Protein AF-A0A0F9MR19-F1 (afdb_monomer_lite)

Structure (mmCIF, N/CA/C/O backbone):
data_AF-A0A0F9MR19-F1
#
_entry.id   AF-A0A0F9MR19-F1
#
loop_
_atom_site.group_PDB
_atom_site.id
_atom_site.type_symbol
_atom_site.label_atom_id
_atom_site.label_alt_id
_atom_site.label_comp_id
_atom_site.label_asym_id
_atom_site.label_entity_id
_atom_site.label_seq_id
_atom_site.pdbx_PDB_ins_code
_atom_site.Cartn_x
_atom_site.Cartn_y
_atom_site.Cartn_z
_atom_site.occupancy
_atom_site.B_iso_or_equiv
_atom_site.auth_seq_id
_atom_site.auth_comp_id
_atom_site.auth_asym_id
_atom_site.auth_atom_id
_atom_site.pdbx_PDB_model_num
ATOM 1 N N . MET A 1 1 ? -28.346 38.919 23.004 1.00 63.91 1 MET A N 1
ATOM 2 C CA . MET A 1 1 ? -28.132 38.334 21.654 1.00 63.91 1 MET A CA 1
ATOM 3 C C . MET A 1 1 ? -27.102 39.076 20.792 1.00 63.91 1 MET A C 1
ATOM 5 O O . MET A 1 1 ? -26.202 38.415 20.296 1.00 63.91 1 MET A O 1
ATOM 9 N N . LYS A 1 2 ? -27.159 40.412 20.626 1.00 75.25 2 LYS A N 1
ATOM 10 C CA . LYS A 1 2 ? -26.228 41.163 19.743 1.00 75.25 2 LYS A CA 1
ATOM 11 C C . LYS A 1 2 ? -24.729 41.003 20.077 1.00 75.25 2 LYS A C 1
ATOM 13 O O . LYS A 1 2 ? -23.918 40.890 19.168 1.00 75.25 2 LYS A O 1
ATOM 18 N N . ILE A 1 3 ? -24.367 40.927 21.361 1.00 81.00 3 ILE A N 1
ATOM 19 C CA . ILE A 1 3 ? -22.964 40.784 21.802 1.00 81.00 3 ILE A CA 1
ATOM 20 C C . ILE A 1 3 ? -22.365 39.436 21.360 1.00 81.00 3 ILE A C 1
ATOM 22 O O . ILE A 1 3 ? -21.260 39.398 20.830 1.00 81.00 3 ILE A O 1
ATOM 26 N N . VAL A 1 4 ? -23.119 38.340 21.481 1.00 83.25 4 VAL A N 1
ATOM 27 C CA . VAL A 1 4 ? -22.663 36.986 21.104 1.00 83.25 4 VAL A CA 1
ATOM 28 C C . VAL A 1 4 ? -22.414 36.872 19.594 1.00 83.25 4 VAL A C 1
ATOM 30 O O . VAL A 1 4 ? -21.450 36.238 19.168 1.00 83.25 4 VAL A O 1
ATOM 33 N N . LEU A 1 5 ? -23.242 37.534 18.778 1.00 83.81 5 LEU A N 1
ATOM 34 C CA . LEU A 1 5 ? -23.053 37.586 17.325 1.00 83.81 5 LEU A CA 1
ATOM 35 C C . LEU A 1 5 ? -21.788 38.366 16.937 1.00 83.81 5 LEU A C 1
ATOM 37 O O . LEU A 1 5 ? -21.071 37.936 16.037 1.00 83.81 5 LEU A O 1
ATOM 41 N N . SER A 1 6 ? -21.475 39.452 17.651 1.00 86.69 6 SER A N 1
ATOM 42 C CA . SER A 1 6 ? -20.254 40.238 17.425 1.00 86.69 6 SER A CA 1
ATOM 43 C C . SER A 1 6 ? -18.983 39.420 17.694 1.00 86.69 6 SER A C 1
ATOM 45 O O . SER A 1 6 ? -18.090 39.363 16.849 1.00 86.69 6 SER A O 1
ATOM 47 N N . PHE A 1 7 ? -18.934 38.684 18.811 1.00 90.25 7 PHE A N 1
ATOM 48 C CA . PHE A 1 7 ? -17.794 37.814 19.133 1.00 90.25 7 PHE A CA 1
ATOM 49 C C . PHE A 1 7 ? -17.582 36.700 18.102 1.00 90.25 7 PHE A C 1
ATOM 51 O O . PHE A 1 7 ? -16.446 36.419 17.718 1.00 90.25 7 PHE A O 1
ATOM 58 N N . LYS A 1 8 ? -18.666 36.088 17.606 1.00 91.19 8 LYS A N 1
ATOM 59 C CA . LYS A 1 8 ? -18.577 35.040 16.579 1.00 91.19 8 LYS A CA 1
ATOM 60 C C . LYS A 1 8 ? -18.034 35.585 15.252 1.00 91.19 8 LYS A C 1
ATOM 62 O O . LYS A 1 8 ? -17.240 34.911 14.602 1.00 91.19 8 LYS A O 1
ATOM 67 N N . LEU A 1 9 ? -18.410 36.811 14.882 1.00 90.62 9 LEU A N 1
ATOM 68 C CA . LEU A 1 9 ? -17.922 37.471 13.669 1.00 90.62 9 LEU A CA 1
ATOM 69 C C . LEU A 1 9 ? -16.429 37.827 13.765 1.00 90.62 9 LEU A C 1
ATOM 71 O O . LEU A 1 9 ? -15.684 37.625 12.809 1.00 90.62 9 LEU A O 1
ATOM 75 N N . ILE A 1 10 ? -15.982 38.316 14.927 1.00 93.44 10 ILE A N 1
ATOM 76 C CA . ILE A 1 10 ? -14.569 38.637 15.180 1.00 93.44 10 ILE A CA 1
ATOM 77 C C . ILE A 1 10 ? -13.712 37.3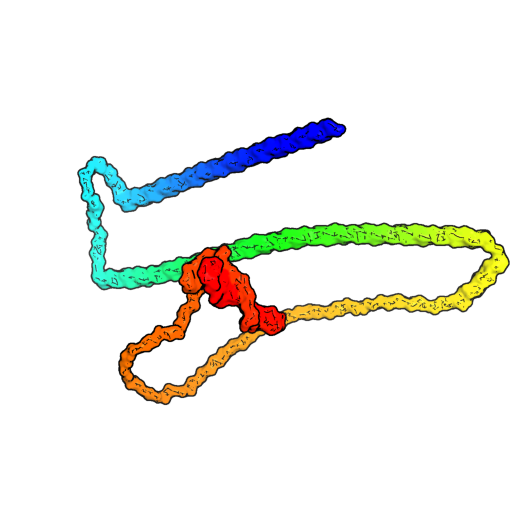69 15.127 1.00 93.44 10 ILE A C 1
ATOM 79 O O . ILE A 1 10 ? -12.662 37.376 14.486 1.00 93.44 10 ILE A O 1
ATOM 83 N N . LYS A 1 11 ? -14.179 36.268 15.731 1.00 93.94 11 LYS A N 1
ATOM 84 C CA . LYS A 1 11 ? -13.471 34.982 15.702 1.00 93.94 11 LYS A CA 1
ATOM 85 C C . LYS A 1 11 ? -13.300 34.452 14.274 1.00 93.94 11 LYS A C 1
ATOM 87 O O . LYS A 1 11 ? -12.188 34.115 13.891 1.00 93.94 11 LYS A O 1
ATOM 92 N N . LEU A 1 12 ? -14.365 34.472 13.469 1.00 92.50 12 LEU A N 1
ATOM 93 C CA . LEU A 1 12 ? -14.297 34.066 12.058 1.00 92.50 12 LEU A CA 1
ATOM 94 C C . LEU A 1 12 ? -13.352 34.955 11.239 1.00 92.50 12 LEU A C 1
ATOM 96 O O . LEU A 1 12 ? -12.652 34.469 10.355 1.00 92.50 12 LEU A O 1
ATOM 100 N N . LYS A 1 13 ? -13.310 36.262 11.528 1.00 92.75 13 LYS A N 1
ATOM 101 C CA . LYS A 1 13 ? -12.402 37.188 10.843 1.00 92.75 13 LYS A CA 1
ATOM 102 C C . LYS A 1 13 ? -10.937 36.922 11.202 1.00 92.75 13 LYS A C 1
ATOM 104 O O . LYS A 1 13 ? -10.094 36.973 10.314 1.00 92.75 13 LYS A O 1
ATOM 109 N N . LEU A 1 14 ? -10.646 36.606 12.466 1.00 92.19 14 LEU A N 1
ATOM 110 C CA . LEU A 1 14 ? -9.307 36.204 12.911 1.00 92.19 14 LEU A CA 1
ATOM 111 C C . LEU A 1 14 ? -8.870 34.887 12.260 1.00 92.19 14 LEU A C 1
ATOM 113 O O . LEU A 1 14 ? -7.797 34.842 11.669 1.00 92.19 14 LEU A O 1
ATOM 117 N N . GLU A 1 15 ? -9.732 33.866 12.267 1.00 94.12 15 GLU A N 1
ATOM 118 C CA . GLU A 1 15 ? -9.449 32.576 11.618 1.00 94.12 15 GLU A CA 1
ATOM 119 C C . GLU A 1 15 ? -9.174 32.745 10.116 1.00 94.12 15 GLU A C 1
ATOM 121 O O . GLU A 1 15 ? -8.236 32.151 9.582 1.00 94.12 15 GLU A O 1
ATOM 126 N N . LYS A 1 16 ? -9.931 33.613 9.431 1.00 91.88 16 LYS A N 1
ATOM 127 C CA . LYS A 1 16 ? -9.698 33.903 8.013 1.00 91.88 16 LYS A CA 1
ATOM 128 C C . LYS A 1 16 ? -8.339 34.570 7.770 1.00 91.88 16 LYS A C 1
ATOM 130 O O . LYS A 1 16 ? -7.610 34.125 6.889 1.00 91.88 16 LYS A O 1
ATOM 135 N N . MET A 1 17 ? -7.968 35.573 8.569 1.00 88.81 17 MET A N 1
ATOM 136 C CA . MET A 1 17 ? -6.660 36.236 8.441 1.00 88.81 17 MET A CA 1
ATOM 137 C C . MET A 1 17 ? -5.491 35.285 8.728 1.00 88.81 17 MET A C 1
ATOM 139 O O . MET A 1 17 ? -4.462 35.358 8.059 1.00 88.81 17 MET A O 1
ATOM 143 N N . ASP A 1 18 ? -5.642 34.379 9.695 1.00 90.94 18 ASP A N 1
ATOM 144 C CA . ASP A 1 18 ? -4.618 33.374 9.994 1.00 90.94 18 ASP A CA 1
ATOM 145 C C . ASP A 1 18 ? -4.459 32.363 8.852 1.00 90.94 18 ASP A C 1
ATOM 147 O O . ASP A 1 18 ? -3.351 31.891 8.594 1.00 90.94 18 ASP A O 1
ATOM 151 N N . THR A 1 19 ? -5.547 32.049 8.147 1.00 90.38 19 THR A N 1
ATOM 152 C CA . THR A 1 19 ? -5.519 31.154 6.982 1.00 90.38 19 THR A CA 1
ATOM 153 C C . THR A 1 19 ? -4.837 31.832 5.792 1.00 90.38 19 THR A C 1
ATOM 155 O O . THR A 1 19 ? -3.902 31.269 5.232 1.00 90.38 19 THR A O 1
ATOM 158 N N . GLU A 1 20 ? -5.198 33.083 5.487 1.00 90.94 20 GLU A N 1
ATOM 159 C CA . GLU A 1 20 ? -4.569 33.880 4.419 1.00 90.94 20 GLU A CA 1
ATOM 160 C C . GLU A 1 20 ? -3.059 34.074 4.667 1.00 90.94 20 GLU A C 1
ATOM 162 O O . GLU A 1 20 ? -2.247 33.967 3.749 1.00 90.94 20 GLU A O 1
ATOM 167 N N . ARG A 1 21 ? -2.644 34.285 5.925 1.00 90.38 21 ARG A N 1
ATOM 168 C CA . ARG A 1 21 ? -1.219 34.384 6.285 1.00 90.38 21 ARG A CA 1
ATOM 169 C C . ARG A 1 21 ? -0.475 33.055 6.100 1.00 90.38 21 ARG A C 1
ATOM 171 O O . ARG A 1 21 ? 0.708 33.065 5.761 1.00 90.38 21 ARG A O 1
ATOM 178 N N . LYS A 1 22 ? -1.134 31.915 6.340 1.00 91.19 22 LYS A N 1
ATOM 179 C CA . LYS A 1 22 ? -0.546 30.586 6.099 1.00 91.19 22 LYS A CA 1
ATOM 180 C C . LYS A 1 22 ? -0.365 30.323 4.608 1.00 91.19 22 LYS A C 1
ATOM 182 O O . LYS A 1 22 ? 0.725 29.912 4.229 1.00 91.19 22 LYS A O 1
ATOM 187 N N . GLU A 1 23 ? -1.369 30.635 3.791 1.00 90.31 23 GLU A N 1
ATOM 188 C CA . GLU A 1 23 ? -1.293 30.510 2.328 1.00 90.31 23 GLU A CA 1
ATOM 189 C C . GLU A 1 23 ? -0.147 31.361 1.758 1.00 90.31 23 GLU A C 1
ATOM 191 O O . GLU A 1 23 ? 0.716 30.843 1.056 1.00 90.31 23 GLU A O 1
ATOM 196 N N . GLN A 1 24 ? -0.026 32.627 2.175 1.00 89.31 24 GLN A N 1
ATOM 197 C CA . GLN A 1 24 ? 1.077 33.501 1.744 1.00 89.31 24 GLN A CA 1
ATOM 198 C C . GLN A 1 24 ? 2.470 32.968 2.126 1.00 89.31 24 GLN A C 1
ATOM 200 O O . GLN A 1 24 ? 3.448 33.160 1.394 1.00 89.31 24 GLN A O 1
ATOM 205 N N . ASN A 1 25 ? 2.584 32.306 3.281 1.00 93.25 25 ASN A N 1
ATOM 206 C CA . ASN A 1 25 ? 3.838 31.702 3.725 1.00 93.25 25 ASN A CA 1
ATOM 207 C C . ASN A 1 25 ? 4.169 30.433 2.921 1.00 93.25 25 ASN A C 1
ATOM 209 O O . ASN A 1 25 ? 5.330 30.203 2.586 1.00 93.25 25 ASN A O 1
ATOM 213 N N . GLU A 1 26 ? 3.169 29.617 2.581 1.00 93.19 26 GLU A N 1
ATOM 214 C CA . GLU A 1 26 ? 3.365 28.453 1.709 1.00 93.19 26 GLU A CA 1
ATOM 215 C C . GLU A 1 26 ? 3.786 28.865 0.295 1.00 93.19 26 GLU A C 1
ATOM 217 O O . GLU A 1 26 ? 4.769 28.327 -0.218 1.00 93.19 26 GLU A O 1
ATOM 222 N N . ASP A 1 27 ? 3.144 29.879 -0.285 1.00 92.38 27 ASP A N 1
ATOM 223 C CA . ASP A 1 27 ? 3.509 30.410 -1.603 1.00 92.38 27 ASP A CA 1
ATOM 224 C C . ASP A 1 27 ? 4.951 30.938 -1.630 1.00 92.38 27 ASP A C 1
ATOM 226 O O . ASP A 1 27 ? 5.712 30.650 -2.559 1.00 92.38 27 ASP A O 1
ATOM 230 N N . SER A 1 28 ? 5.365 31.650 -0.575 1.00 93.94 28 SER A N 1
ATOM 231 C CA . SER A 1 28 ? 6.739 32.152 -0.442 1.00 93.94 28 SER A CA 1
ATOM 232 C C . SER A 1 28 ? 7.759 31.009 -0.385 1.00 93.94 28 SER A C 1
ATOM 234 O O . SER A 1 28 ? 8.781 31.055 -1.072 1.00 93.94 28 SER A O 1
ATOM 236 N N . LYS A 1 29 ? 7.460 29.935 0.361 1.00 95.94 29 LYS A N 1
ATOM 237 C CA . LYS A 1 29 ? 8.319 28.739 0.434 1.00 95.94 29 LYS A CA 1
ATOM 238 C C . LYS A 1 29 ? 8.424 28.014 -0.905 1.00 95.94 29 LYS A C 1
ATOM 240 O O . LYS A 1 29 ? 9.505 27.553 -1.269 1.00 95.94 29 LYS A O 1
ATOM 245 N N . ILE A 1 30 ? 7.320 27.908 -1.645 1.00 94.06 30 ILE A N 1
ATOM 246 C CA . ILE A 1 30 ? 7.313 27.305 -2.985 1.00 94.06 30 ILE A CA 1
ATOM 247 C C . ILE A 1 30 ? 8.176 28.138 -3.938 1.00 94.06 30 ILE A C 1
ATOM 249 O O . ILE A 1 30 ? 8.965 27.585 -4.706 1.00 94.06 30 ILE A O 1
ATOM 253 N N . GLN A 1 31 ? 8.065 29.467 -3.877 1.00 93.81 31 GLN A N 1
ATOM 254 C CA . GLN A 1 31 ? 8.851 30.357 -4.724 1.00 93.81 31 GLN A CA 1
ATOM 255 C C . GLN A 1 31 ? 10.354 30.263 -4.429 1.00 93.81 31 GLN A C 1
ATOM 257 O O . GLN A 1 31 ? 11.153 30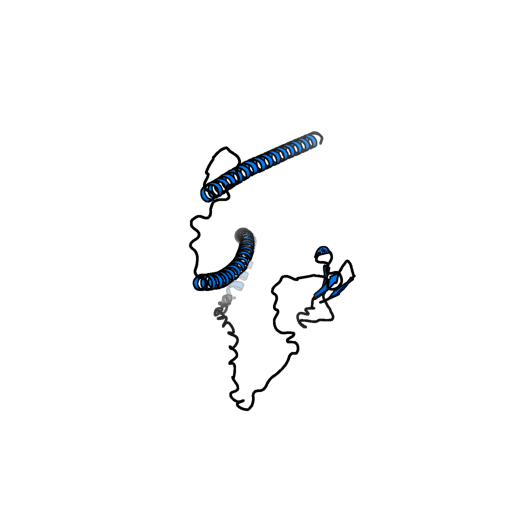.254 -5.367 1.00 93.81 31 GLN A O 1
ATOM 262 N N . GLU A 1 32 ? 10.743 30.174 -3.158 1.00 96.50 32 GLU A N 1
ATOM 263 C CA . GLU A 1 32 ? 12.143 30.021 -2.754 1.00 96.50 32 GLU A CA 1
ATOM 264 C C . GLU A 1 32 ? 12.726 28.687 -3.229 1.00 96.50 32 GLU A C 1
ATOM 266 O O . GLU A 1 32 ? 13.761 28.674 -3.897 1.00 96.50 32 GLU A O 1
ATOM 271 N N . LYS A 1 33 ? 11.989 27.585 -3.048 1.00 96.12 33 LYS A N 1
ATOM 272 C CA . LYS A 1 33 ? 12.386 26.270 -3.566 1.00 96.12 33 LYS A CA 1
ATOM 273 C C . LYS A 1 33 ? 12.585 26.266 -5.086 1.00 96.12 33 LYS A C 1
ATOM 275 O O . LYS A 1 33 ? 13.577 25.744 -5.584 1.00 96.12 33 LYS A O 1
ATOM 280 N N . ASN A 1 34 ? 11.686 26.904 -5.838 1.00 94.38 34 ASN A N 1
ATOM 281 C CA . ASN A 1 34 ? 11.822 27.011 -7.293 1.00 94.38 34 ASN A CA 1
ATOM 282 C C . ASN A 1 34 ? 13.079 27.800 -7.712 1.00 94.38 34 ASN A C 1
ATOM 284 O O . ASN A 1 34 ? 13.654 27.521 -8.766 1.00 94.38 34 ASN A O 1
ATOM 288 N N . ARG A 1 35 ? 13.517 28.786 -6.913 1.00 96.12 35 ARG A N 1
ATOM 289 C CA . ARG A 1 35 ? 14.768 29.523 -7.169 1.00 96.12 35 ARG A CA 1
ATOM 290 C C . ARG A 1 35 ? 15.996 28.652 -6.917 1.00 96.12 35 ARG A C 1
ATOM 292 O O . ARG A 1 35 ? 16.925 28.700 -7.722 1.00 96.12 35 ARG A O 1
ATOM 299 N N . GLU A 1 36 ? 15.988 27.858 -5.849 1.00 96.88 36 GLU A N 1
ATOM 300 C CA . GLU A 1 36 ? 17.063 26.905 -5.541 1.00 96.88 36 GLU A CA 1
ATOM 301 C C . GLU A 1 36 ? 17.199 25.840 -6.638 1.00 96.88 36 GLU A C 1
ATOM 303 O O . GLU A 1 36 ? 18.297 25.621 -7.157 1.00 96.88 36 GLU A O 1
ATOM 308 N N . ASP A 1 37 ? 16.077 25.251 -7.064 1.00 95.25 37 ASP A N 1
ATOM 309 C CA . ASP A 1 37 ? 16.052 24.257 -8.140 1.00 95.25 37 ASP A CA 1
ATOM 310 C C . ASP A 1 37 ? 16.591 24.854 -9.455 1.00 95.25 37 ASP A C 1
ATOM 312 O O . ASP A 1 37 ? 17.434 24.249 -10.122 1.00 95.25 37 ASP A O 1
ATOM 316 N N . LEU A 1 38 ? 16.178 26.078 -9.816 1.00 96.12 38 LEU A N 1
ATOM 317 C CA . LEU A 1 38 ? 16.665 26.761 -11.021 1.00 96.12 38 LEU A CA 1
ATOM 318 C C . LEU A 1 38 ? 18.178 27.031 -10.969 1.00 96.12 38 LEU A C 1
ATOM 320 O O . LEU A 1 38 ? 18.867 26.841 -11.975 1.00 96.12 38 LEU A O 1
ATOM 324 N N . ALA A 1 39 ? 18.702 27.452 -9.815 1.00 96.31 39 ALA A N 1
ATOM 325 C CA . ALA A 1 39 ? 20.135 27.668 -9.626 1.00 96.31 39 ALA A CA 1
ATOM 326 C C . ALA A 1 39 ? 20.927 26.356 -9.774 1.00 96.31 39 ALA A C 1
ATOM 328 O O . ALA A 1 39 ? 21.958 26.333 -10.452 1.00 96.31 39 ALA A O 1
ATOM 329 N N . SER A 1 40 ? 20.402 25.254 -9.228 1.00 97.81 40 SER A N 1
ATOM 330 C CA . SER A 1 40 ? 20.988 23.917 -9.371 1.00 97.81 40 SER A CA 1
ATOM 331 C C . SER A 1 40 ? 21.074 23.479 -10.840 1.00 97.81 40 SER A C 1
ATOM 333 O O . SER A 1 40 ? 22.140 23.068 -11.308 1.00 97.81 40 SER A O 1
ATOM 335 N N . TYR A 1 41 ? 19.995 23.655 -11.615 1.00 96.50 41 TYR A N 1
ATOM 336 C CA . TYR A 1 41 ? 19.992 23.344 -13.051 1.00 96.50 41 TYR A CA 1
ATOM 337 C C . TYR A 1 41 ? 20.990 24.192 -13.847 1.00 96.50 41 TYR A C 1
ATOM 339 O O . TYR A 1 41 ? 21.676 23.673 -14.731 1.00 96.50 41 TYR A O 1
ATOM 347 N N . GLN A 1 42 ? 21.106 25.486 -13.539 1.00 96.50 42 GLN A N 1
ATOM 348 C CA . GLN A 1 42 ? 22.081 26.361 -14.194 1.00 96.50 42 GLN A CA 1
ATOM 349 C C . GLN A 1 42 ? 23.526 25.933 -13.913 1.00 96.50 42 GLN A C 1
ATOM 351 O O . GLN A 1 42 ? 24.375 26.009 -14.805 1.00 96.50 42 GLN A O 1
ATOM 356 N N . GLU A 1 43 ? 23.823 25.478 -12.695 1.00 97.56 43 GLU A N 1
ATOM 357 C CA . GLU A 1 43 ? 25.149 24.966 -12.346 1.00 97.56 43 GLU A CA 1
ATOM 358 C C . GLU A 1 43 ? 25.462 23.655 -13.084 1.00 97.56 43 GLU A C 1
ATOM 360 O O . GLU A 1 43 ? 26.575 23.482 -13.589 1.00 97.56 43 GLU A O 1
ATOM 365 N N . LEU A 1 44 ? 24.474 22.764 -13.212 1.00 96.75 44 LEU A N 1
ATOM 366 C CA . LEU A 1 44 ? 24.606 21.511 -13.956 1.00 96.75 44 LEU A CA 1
ATOM 367 C C . LEU A 1 44 ? 24.906 21.767 -15.442 1.00 96.75 44 LEU A C 1
ATOM 369 O O . LEU A 1 44 ? 25.888 21.249 -15.972 1.00 96.75 44 LEU A O 1
ATOM 373 N N . LEU A 1 45 ? 24.135 22.651 -16.082 1.00 96.06 45 LEU A N 1
ATOM 374 C CA . LEU A 1 45 ? 24.344 23.058 -17.476 1.00 96.06 45 LEU A CA 1
ATOM 375 C C . LEU A 1 45 ? 25.729 23.677 -17.696 1.00 96.06 45 LEU A C 1
ATOM 377 O O . LEU A 1 45 ? 26.392 23.380 -18.688 1.00 96.06 45 LEU A O 1
ATOM 381 N N . LYS A 1 46 ? 26.210 24.510 -16.764 1.00 96.50 46 LYS A N 1
ATOM 382 C CA . LYS A 1 46 ? 27.573 25.065 -16.836 1.00 96.50 46 LYS A CA 1
ATOM 383 C C . LYS A 1 46 ? 28.642 23.972 -16.764 1.00 96.50 46 LYS A C 1
ATOM 385 O O . LYS A 1 46 ? 29.628 24.049 -17.497 1.00 96.50 46 LYS A O 1
ATOM 390 N N . LYS A 1 47 ? 28.461 22.959 -15.910 1.00 96.25 47 LYS A N 1
ATOM 391 C CA . LYS A 1 47 ? 29.382 21.812 -15.810 1.00 96.25 47 LYS A CA 1
ATOM 392 C C . LYS A 1 47 ? 29.389 20.986 -17.097 1.00 96.25 47 LYS A C 1
ATOM 394 O O . LYS A 1 47 ? 30.469 20.670 -17.593 1.00 96.25 47 LYS A O 1
ATOM 399 N N . GLU A 1 48 ? 28.222 20.707 -17.671 1.00 94.81 48 GLU A N 1
ATOM 400 C CA . GLU A 1 48 ? 28.104 19.986 -18.945 1.00 94.81 48 GLU A CA 1
ATOM 401 C C . GLU A 1 48 ? 28.740 20.762 -20.105 1.00 94.81 48 GLU A C 1
ATOM 403 O O . GLU A 1 48 ? 29.549 20.204 -20.846 1.00 94.81 48 GLU A O 1
ATOM 408 N N . LEU A 1 49 ? 28.475 22.068 -20.218 1.00 92.62 49 LEU A N 1
ATOM 409 C CA . LEU A 1 49 ? 29.085 22.917 -21.247 1.00 92.62 49 LEU A CA 1
ATOM 410 C C . LEU A 1 49 ? 30.610 22.987 -21.120 1.00 92.62 49 LEU A C 1
ATOM 412 O O . LEU A 1 49 ? 31.308 22.934 -22.131 1.00 92.62 49 LEU A O 1
ATOM 416 N N . ASN A 1 50 ? 31.143 23.071 -19.899 1.00 90.62 50 ASN A N 1
ATOM 417 C CA . ASN A 1 50 ? 32.589 23.024 -19.679 1.00 90.62 50 ASN A CA 1
ATOM 418 C C . ASN A 1 50 ? 33.179 21.652 -20.035 1.00 90.62 50 ASN A C 1
ATOM 420 O O . ASN A 1 50 ? 34.268 21.590 -20.602 1.00 90.62 50 ASN A O 1
ATOM 424 N N . SER A 1 51 ? 32.463 20.557 -19.763 1.00 91.12 51 SER A N 1
ATOM 425 C CA . SER A 1 51 ? 32.886 19.210 -20.162 1.00 91.12 51 SER A CA 1
ATOM 426 C C . SER A 1 51 ? 32.954 19.072 -21.687 1.00 91.12 51 SER A C 1
ATOM 428 O O . SER A 1 51 ? 33.967 18.620 -22.217 1.00 91.12 51 SER A O 1
ATOM 430 N N . ILE A 1 52 ? 31.937 19.566 -22.402 1.00 84.81 52 ILE A N 1
ATOM 431 C CA . ILE A 1 52 ? 31.921 19.596 -23.871 1.00 84.81 52 ILE A CA 1
ATOM 432 C C . ILE A 1 52 ? 33.048 20.485 -24.408 1.00 84.81 52 ILE A C 1
ATOM 434 O O . ILE A 1 52 ? 33.764 20.077 -25.318 1.00 84.81 52 ILE A O 1
ATOM 438 N N . ARG A 1 53 ? 33.261 21.672 -23.827 1.00 84.25 53 ARG A N 1
ATOM 439 C CA . ARG A 1 53 ? 34.347 22.581 -24.228 1.00 84.25 53 ARG A CA 1
ATOM 440 C C . ARG A 1 53 ? 35.723 21.922 -24.095 1.00 84.25 53 ARG A C 1
ATOM 442 O O . ARG A 1 53 ? 36.542 22.058 -25.000 1.00 84.25 53 ARG A O 1
ATOM 449 N N . ASN A 1 54 ? 35.957 21.185 -23.010 1.00 80.69 54 ASN A N 1
ATOM 450 C CA . ASN A 1 54 ? 37.211 20.462 -22.796 1.00 80.69 54 ASN A CA 1
ATOM 451 C C . ASN A 1 54 ? 37.401 19.310 -23.796 1.00 80.69 54 ASN A C 1
ATOM 453 O O . ASN A 1 54 ? 38.527 19.048 -24.204 1.00 80.69 54 ASN A O 1
ATOM 457 N N . LEU A 1 55 ? 36.319 18.642 -24.211 1.00 77.00 55 LEU A N 1
ATOM 458 C CA . LEU A 1 55 ? 36.365 17.568 -25.211 1.00 77.00 55 LEU A CA 1
ATOM 459 C C . LEU A 1 55 ? 36.599 18.084 -26.633 1.00 77.00 55 LEU A C 1
ATOM 461 O O . LEU A 1 55 ? 37.284 17.432 -27.415 1.00 77.00 55 LEU A O 1
ATOM 465 N N . VAL A 1 56 ? 36.025 19.240 -26.974 1.00 76.06 56 VAL A N 1
ATOM 466 C CA . VAL A 1 56 ? 36.134 19.830 -28.317 1.00 76.06 56 VAL A CA 1
ATOM 467 C C . VAL A 1 56 ? 37.495 20.504 -28.536 1.00 76.06 56 VAL A C 1
ATOM 469 O O . VAL A 1 56 ? 37.887 20.705 -29.680 1.00 76.06 56 VAL A O 1
ATOM 472 N N . GLY A 1 57 ? 38.249 20.780 -27.465 1.00 61.00 57 GLY A N 1
ATOM 473 C CA . GLY A 1 57 ? 39.524 21.486 -27.540 1.00 61.00 57 GLY A CA 1
ATOM 474 C C . GLY A 1 57 ? 39.283 22.947 -27.906 1.00 61.00 57 GLY A C 1
ATOM 475 O O . GLY A 1 57 ? 39.085 23.298 -29.064 1.00 61.00 57 GLY A O 1
ATOM 476 N N . SER A 1 58 ? 39.254 23.828 -26.911 1.00 55.59 58 SER A N 1
ATOM 477 C CA . SER A 1 58 ? 39.087 25.261 -27.143 1.00 55.59 58 SER A CA 1
ATOM 478 C C . SER A 1 58 ? 40.360 25.875 -27.729 1.00 55.59 58 SER A C 1
ATOM 480 O O . SER A 1 58 ? 41.133 26.502 -27.012 1.00 55.59 58 SER A O 1
ATOM 482 N N . GLU A 1 59 ? 40.554 25.748 -29.041 1.00 54.31 59 GLU A N 1
ATOM 483 C CA . GLU A 1 59 ? 41.283 26.763 -29.801 1.00 54.31 59 GLU A CA 1
ATOM 484 C C . GLU A 1 59 ? 40.358 27.974 -29.950 1.00 54.31 59 GLU A C 1
ATOM 486 O O . GLU A 1 59 ? 39.629 28.135 -30.927 1.00 54.31 59 GLU A O 1
ATOM 491 N N . SER A 1 60 ? 40.344 28.834 -28.930 1.00 58.00 60 SER A N 1
ATOM 492 C CA . SER A 1 60 ? 39.804 30.182 -29.062 1.00 58.00 60 SER A CA 1
ATOM 493 C C . SER A 1 60 ? 40.741 30.983 -29.962 1.00 58.00 60 SER A C 1
ATOM 495 O O . SER A 1 60 ? 41.638 31.673 -29.482 1.00 58.00 60 SER A O 1
ATOM 497 N N . THR A 1 61 ? 40.549 30.873 -31.271 1.00 48.81 61 THR A N 1
ATOM 498 C CA . THR A 1 61 ? 41.008 31.900 -32.198 1.00 48.81 61 THR A CA 1
ATOM 499 C C . THR A 1 61 ? 39.780 32.596 -32.755 1.00 48.81 61 THR A C 1
ATOM 501 O O . THR A 1 61 ? 38.974 32.037 -33.497 1.00 48.81 61 THR A O 1
ATOM 504 N N . GLU A 1 62 ? 39.605 33.838 -32.312 1.00 54.47 62 GLU A N 1
ATOM 505 C CA . GLU A 1 62 ? 38.861 34.845 -33.050 1.00 54.47 62 GLU A CA 1
ATOM 506 C C . GLU A 1 62 ? 39.468 34.886 -34.453 1.00 54.47 62 GLU A C 1
ATOM 508 O O . GLU A 1 62 ? 40.581 35.373 -34.615 1.00 54.47 62 GLU A O 1
ATOM 513 N N . ASN A 1 63 ? 38.828 34.223 -35.417 1.00 55.06 63 ASN A N 1
ATOM 514 C CA . ASN A 1 63 ? 38.715 34.598 -36.827 1.00 55.06 63 ASN A CA 1
ATOM 515 C C . ASN A 1 63 ? 38.201 33.403 -37.639 1.00 55.06 63 ASN A C 1
ATOM 517 O O . ASN A 1 63 ? 38.857 32.378 -37.797 1.00 55.06 63 ASN A O 1
ATOM 521 N N . ASN A 1 64 ? 36.994 33.593 -38.163 1.00 59.62 64 ASN A N 1
ATOM 522 C CA . ASN A 1 64 ? 36.302 32.811 -39.180 1.00 59.62 64 ASN A CA 1
ATOM 523 C C . ASN A 1 64 ? 37.218 32.024 -40.139 1.00 59.62 64 ASN A C 1
ATOM 525 O O . ASN A 1 64 ? 37.696 32.568 -41.130 1.00 59.62 64 ASN A O 1
ATOM 529 N N . ALA A 1 65 ? 37.358 30.721 -39.912 1.00 46.50 65 ALA A N 1
ATOM 530 C CA . ALA A 1 65 ? 37.416 29.717 -40.969 1.00 46.50 65 ALA A CA 1
ATOM 531 C C . ALA A 1 65 ? 37.191 28.345 -40.339 1.00 46.50 65 ALA A C 1
ATOM 533 O O . ALA A 1 65 ? 37.941 27.917 -39.468 1.00 46.50 65 ALA A O 1
ATOM 534 N N . THR A 1 66 ? 36.149 27.668 -40.805 1.00 54.81 66 THR A N 1
ATOM 535 C CA . THR A 1 66 ? 35.749 26.299 -40.489 1.00 54.81 66 THR A CA 1
ATOM 536 C C . THR A 1 66 ? 36.891 25.309 -40.742 1.00 54.81 66 THR A C 1
ATOM 538 O O . THR A 1 66 ? 36.900 24.587 -41.735 1.00 54.81 66 THR A O 1
ATOM 541 N N . LYS A 1 67 ? 37.877 25.244 -39.849 1.00 52.41 67 LYS A N 1
ATOM 542 C CA . LYS A 1 67 ? 38.785 24.104 -39.754 1.00 52.41 67 LYS A CA 1
ATOM 543 C C . LYS A 1 67 ? 38.120 23.093 -38.843 1.00 52.41 67 LYS A C 1
ATOM 545 O O . LYS A 1 67 ? 38.368 23.036 -37.645 1.00 52.41 67 LYS A O 1
ATOM 550 N N . VAL A 1 68 ? 37.215 22.330 -39.460 1.00 56.41 68 VAL A N 1
ATOM 551 C CA . VAL A 1 68 ? 36.815 21.003 -38.986 1.00 56.41 68 VAL A CA 1
ATOM 552 C C . VAL A 1 68 ? 38.080 20.324 -38.488 1.00 56.41 68 VAL A C 1
ATOM 554 O O . VAL A 1 68 ? 39.040 20.207 -39.249 1.00 56.41 68 VAL A O 1
ATOM 557 N N . SER A 1 69 ? 38.083 19.969 -37.206 1.00 54.50 69 SER A N 1
ATOM 558 C CA . SER A 1 69 ? 39.186 19.333 -36.502 1.00 54.50 69 SER A CA 1
ATOM 559 C C . SER A 1 69 ? 39.797 18.272 -37.406 1.00 54.50 69 SER A C 1
ATOM 561 O O . SER A 1 69 ? 39.172 17.251 -37.694 1.00 54.50 69 SER A O 1
ATOM 563 N N . THR A 1 70 ? 40.987 18.554 -37.930 1.00 50.56 70 THR A N 1
ATOM 564 C CA . THR A 1 70 ? 41.756 17.600 -38.717 1.00 50.56 70 THR A CA 1
ATOM 565 C C . THR A 1 70 ? 41.902 16.358 -37.853 1.00 50.56 70 THR A C 1
ATOM 567 O O . THR A 1 70 ? 42.533 16.400 -36.802 1.00 50.56 70 THR A O 1
ATOM 570 N N . ILE A 1 71 ? 41.243 15.274 -38.262 1.00 57.53 71 ILE A N 1
ATOM 571 C CA . ILE A 1 71 ? 41.280 13.956 -37.628 1.00 57.53 71 ILE A CA 1
ATOM 572 C C . ILE A 1 71 ? 42.678 13.377 -37.900 1.00 57.53 71 ILE A C 1
ATOM 574 O O . ILE A 1 71 ? 42.848 12.459 -38.693 1.00 57.53 71 ILE A O 1
ATOM 578 N N . THR A 1 72 ? 43.727 13.972 -37.338 1.00 47.69 72 THR A N 1
ATOM 579 C CA . THR A 1 72 ? 45.124 13.652 -37.675 1.00 47.69 72 THR A CA 1
ATOM 580 C C . THR A 1 72 ? 45.689 12.470 -36.893 1.00 47.69 72 THR A C 1
ATOM 582 O O . THR A 1 72 ? 46.886 12.211 -36.948 1.00 47.69 72 THR A O 1
ATOM 585 N N . SER A 1 73 ? 44.854 11.685 -36.213 1.00 58.12 73 SER A N 1
ATOM 586 C CA . SER A 1 73 ? 45.311 10.478 -35.512 1.00 58.12 73 SER A CA 1
ATOM 587 C C . SER A 1 73 ? 44.258 9.371 -35.424 1.00 58.12 73 SER A C 1
ATOM 589 O O . SER A 1 73 ? 44.285 8.555 -34.502 1.00 58.12 73 SER A O 1
ATOM 591 N N . ALA A 1 74 ? 43.332 9.288 -36.387 1.00 65.38 74 ALA A N 1
ATOM 592 C CA . ALA A 1 74 ? 42.507 8.090 -36.506 1.00 65.38 74 ALA A CA 1
ATOM 593 C C . ALA A 1 74 ? 43.406 6.919 -36.923 1.00 65.38 74 ALA A C 1
ATOM 595 O O . ALA A 1 74 ? 43.762 6.768 -38.091 1.00 65.38 74 ALA A O 1
ATOM 596 N N . LYS A 1 75 ? 43.806 6.109 -35.937 1.00 81.44 75 LYS A N 1
ATOM 597 C CA . LYS A 1 75 ? 44.470 4.822 -36.139 1.00 81.44 75 LYS A CA 1
ATOM 598 C C . LYS A 1 75 ? 43.687 4.050 -37.203 1.00 81.44 75 LYS A C 1
ATOM 600 O O . LYS A 1 75 ? 42.517 3.742 -36.994 1.00 81.44 75 LYS A O 1
ATOM 605 N N . VAL A 1 76 ? 44.314 3.775 -38.346 1.00 84.56 76 VAL A N 1
ATOM 606 C CA . VAL A 1 76 ? 43.698 2.983 -39.416 1.00 84.56 76 VAL A CA 1
ATOM 607 C C . VAL A 1 76 ? 43.553 1.554 -38.896 1.00 84.56 76 VAL A C 1
ATOM 609 O O . VAL A 1 76 ? 44.545 0.865 -38.664 1.00 84.56 76 VAL A O 1
ATOM 612 N N . ILE A 1 77 ? 42.314 1.146 -38.633 1.00 89.94 77 ILE A N 1
ATOM 613 C CA . ILE A 1 77 ? 41.969 -0.178 -38.107 1.00 89.94 77 ILE A CA 1
ATOM 614 C C . ILE A 1 77 ? 41.977 -1.181 -39.268 1.00 89.94 77 ILE A C 1
ATOM 616 O O . ILE A 1 77 ? 41.458 -0.893 -40.347 1.00 89.94 77 ILE A O 1
ATOM 620 N N . SER A 1 78 ? 42.556 -2.366 -39.056 1.00 95.62 78 SER A N 1
ATOM 621 C CA . SER A 1 78 ? 42.512 -3.459 -40.039 1.00 95.62 78 SER A CA 1
ATOM 622 C C . SER A 1 78 ? 41.065 -3.936 -40.267 1.00 95.62 78 SER A C 1
ATOM 624 O O . SER A 1 78 ? 40.308 -4.011 -39.298 1.00 95.62 78 SER A O 1
ATOM 626 N N . PRO A 1 79 ? 40.661 -4.346 -41.488 1.00 95.81 79 PRO A N 1
ATOM 627 C CA . PRO A 1 79 ? 39.315 -4.876 -41.747 1.00 95.81 79 PRO A CA 1
ATOM 628 C C . PRO A 1 79 ? 38.890 -6.011 -40.798 1.00 95.81 79 PRO A C 1
ATOM 630 O O . PRO A 1 79 ? 37.730 -6.092 -40.401 1.00 95.81 79 PRO A O 1
ATOM 633 N N . VAL A 1 80 ? 39.838 -6.856 -40.378 1.00 96.44 80 VAL A N 1
ATOM 634 C CA . VAL A 1 80 ? 39.583 -7.955 -39.428 1.00 96.44 80 VAL A CA 1
ATOM 635 C C . VAL A 1 80 ? 39.267 -7.422 -38.028 1.00 96.44 80 VAL A C 1
ATOM 637 O O . VAL A 1 80 ? 38.341 -7.887 -37.366 1.00 96.44 80 VAL A O 1
ATOM 640 N N . GLU A 1 81 ? 40.024 -6.423 -37.574 1.00 96.38 81 GLU A N 1
ATOM 641 C CA . GLU A 1 81 ? 39.807 -5.775 -36.278 1.00 96.38 81 GLU A CA 1
ATOM 642 C C . GLU A 1 81 ? 38.485 -4.990 -36.274 1.00 96.38 81 GLU A C 1
ATOM 644 O O . GLU A 1 81 ? 37.765 -5.006 -35.277 1.00 96.38 81 GLU A O 1
ATOM 649 N N . TYR A 1 82 ? 38.107 -4.396 -37.411 1.00 95.00 82 TYR A N 1
ATOM 650 C CA . TYR A 1 82 ? 36.814 -3.738 -37.589 1.00 95.00 82 TYR A CA 1
ATOM 651 C C . TYR A 1 82 ? 35.632 -4.705 -37.425 1.00 95.00 82 TYR A C 1
ATOM 653 O O . TYR A 1 82 ? 34.717 -4.416 -36.653 1.00 95.00 82 TYR A O 1
ATOM 661 N N . GLU A 1 83 ? 35.644 -5.864 -38.093 1.00 96.44 83 GLU A N 1
ATOM 662 C CA . GLU A 1 83 ? 34.553 -6.840 -37.948 1.00 96.44 83 GLU A CA 1
ATOM 663 C C . GLU A 1 83 ? 34.480 -7.406 -36.519 1.00 96.44 83 GLU A C 1
ATOM 665 O O . GLU A 1 83 ? 33.382 -7.557 -35.978 1.00 96.44 83 GLU A O 1
ATOM 670 N N . LYS A 1 84 ? 35.624 -7.608 -35.845 1.00 97.81 84 LYS A N 1
ATOM 671 C CA . LYS A 1 84 ? 35.648 -7.988 -34.421 1.00 97.81 84 LYS A CA 1
ATOM 672 C C . LYS A 1 84 ? 34.987 -6.925 -33.535 1.00 97.81 84 LYS A C 1
ATOM 674 O O . LYS A 1 84 ? 34.117 -7.255 -32.731 1.00 97.81 84 LYS A O 1
ATOM 679 N N . LEU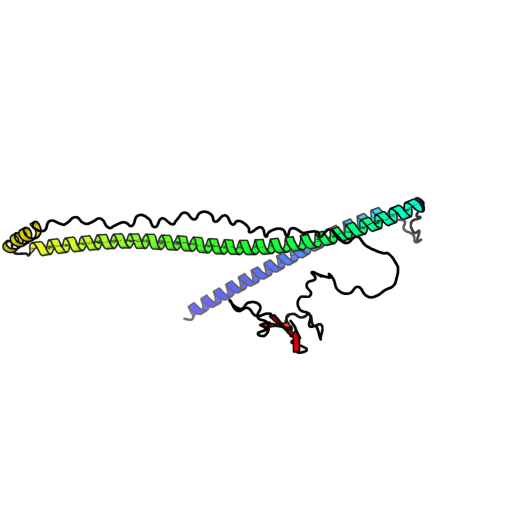 A 1 85 ? 35.357 -5.653 -33.703 1.00 97.19 85 LEU A N 1
ATOM 680 C CA . LEU A 1 85 ? 34.779 -4.534 -32.946 1.00 97.19 85 LEU A CA 1
ATOM 681 C C . LEU A 1 85 ? 33.284 -4.348 -33.227 1.00 97.19 85 LEU A C 1
ATOM 683 O O . LEU A 1 85 ? 32.520 -3.945 -32.347 1.00 97.19 85 LEU A O 1
ATOM 687 N N . LYS A 1 86 ? 32.846 -4.628 -34.452 1.00 96.44 86 LYS A N 1
ATOM 688 C CA . LYS A 1 86 ? 31.440 -4.561 -34.855 1.00 96.44 86 LYS A CA 1
ATOM 689 C C . LYS A 1 86 ? 30.608 -5.647 -34.178 1.00 96.44 86 LYS A C 1
ATOM 691 O O . LYS A 1 86 ? 29.520 -5.344 -33.685 1.00 96.44 86 LYS A O 1
ATOM 696 N N . GLU A 1 87 ? 31.119 -6.872 -34.097 1.00 97.75 87 GLU A N 1
ATOM 697 C CA . GLU A 1 87 ? 30.438 -7.967 -33.399 1.00 97.75 87 GLU A CA 1
ATOM 698 C C . GLU A 1 87 ? 30.426 -7.766 -31.875 1.00 97.75 87 GLU A C 1
ATOM 700 O O . GLU A 1 87 ? 29.402 -7.961 -31.213 1.00 97.75 87 GLU A O 1
ATOM 705 N N . GLU A 1 88 ? 31.522 -7.252 -31.314 1.00 98.25 88 GLU A N 1
ATOM 706 C CA . GLU A 1 88 ? 31.570 -6.840 -29.911 1.00 98.25 88 GLU A CA 1
ATOM 707 C C . GLU A 1 88 ? 30.535 -5.744 -29.611 1.00 98.25 88 GLU A C 1
ATOM 709 O O . GLU A 1 88 ? 29.771 -5.854 -28.652 1.00 98.25 88 GLU A O 1
ATOM 714 N N . ASN A 1 89 ? 30.417 -4.731 -30.475 1.00 97.06 89 ASN A N 1
ATOM 715 C CA . ASN A 1 89 ? 29.397 -3.689 -30.346 1.00 97.06 89 ASN A CA 1
ATOM 716 C C . ASN A 1 89 ? 27.969 -4.242 -30.410 1.00 97.06 89 ASN A C 1
ATOM 718 O O . ASN A 1 89 ? 27.103 -3.788 -29.659 1.00 97.06 89 ASN A O 1
ATOM 722 N N . ARG A 1 90 ? 27.699 -5.221 -31.283 1.00 97.69 90 ARG A N 1
ATOM 723 C CA . ARG A 1 90 ? 26.393 -5.900 -31.330 1.00 97.69 90 ARG A CA 1
ATOM 724 C C . ARG A 1 90 ? 26.088 -6.588 -30.004 1.00 97.69 90 ARG A C 1
ATOM 726 O O . ARG A 1 90 ? 25.018 -6.369 -29.434 1.00 97.69 90 ARG A O 1
ATOM 733 N N . THR A 1 91 ? 27.056 -7.332 -29.474 1.00 98.31 91 THR A N 1
ATOM 734 C CA . THR A 1 91 ? 26.938 -8.015 -28.179 1.00 98.31 91 THR A CA 1
ATOM 735 C C . THR A 1 91 ? 26.713 -7.025 -27.034 1.00 98.31 91 THR A C 1
ATOM 737 O O . THR A 1 91 ? 25.834 -7.228 -26.194 1.00 98.31 91 THR A O 1
ATOM 740 N N . LEU A 1 92 ? 27.468 -5.923 -26.999 1.00 98.12 92 LEU A N 1
ATOM 741 C CA . LEU A 1 92 ? 27.325 -4.878 -25.985 1.00 98.12 92 LEU A CA 1
ATOM 742 C C . LEU A 1 92 ? 25.957 -4.194 -26.055 1.00 98.12 92 LEU A C 1
ATOM 744 O O . LEU A 1 92 ? 25.337 -3.983 -25.014 1.00 98.12 92 LEU A O 1
ATOM 748 N N . ARG A 1 93 ? 25.439 -3.905 -27.256 1.00 97.31 93 ARG A N 1
ATOM 749 C CA . ARG A 1 93 ? 24.085 -3.351 -27.432 1.00 97.31 93 ARG A CA 1
ATOM 750 C C . ARG A 1 93 ? 23.014 -4.295 -26.902 1.00 97.31 93 ARG A C 1
ATOM 752 O O . ARG A 1 93 ? 22.119 -3.847 -26.190 1.00 97.31 93 ARG A O 1
ATOM 759 N N . PHE A 1 94 ? 23.124 -5.589 -27.196 1.00 97.62 94 PHE A N 1
ATOM 760 C CA . PHE A 1 94 ? 22.191 -6.586 -26.674 1.00 97.62 94 PHE A CA 1
ATOM 761 C C . PHE A 1 94 ? 22.214 -6.630 -25.139 1.00 97.62 94 PHE A C 1
ATOM 763 O O . PHE A 1 94 ? 21.168 -6.510 -24.499 1.00 97.62 94 PHE A O 1
ATOM 770 N N . LYS A 1 95 ? 23.410 -6.707 -24.538 1.00 98.44 95 LYS A N 1
ATOM 771 C CA . LYS A 1 95 ? 23.577 -6.665 -23.075 1.00 98.44 95 LYS A CA 1
ATOM 772 C C . LYS A 1 95 ? 22.998 -5.384 -22.472 1.00 98.44 95 LYS A C 1
ATOM 774 O O . LYS A 1 95 ? 22.301 -5.453 -21.465 1.00 98.44 95 LYS A O 1
ATOM 779 N N . ASN A 1 96 ? 23.230 -4.230 -23.097 1.00 97.19 96 ASN A N 1
ATOM 780 C CA . ASN A 1 96 ? 22.719 -2.947 -22.616 1.00 97.19 96 ASN A CA 1
ATOM 781 C C . ASN A 1 96 ? 21.182 -2.878 -22.671 1.00 97.19 96 ASN A C 1
ATOM 783 O O . ASN A 1 96 ? 20.540 -2.454 -21.711 1.00 97.19 96 ASN A O 1
ATOM 787 N N . ASN A 1 97 ? 20.567 -3.385 -23.742 1.00 96.50 97 ASN A N 1
ATOM 788 C CA . ASN A 1 97 ? 19.108 -3.485 -23.845 1.00 96.50 97 ASN A CA 1
ATOM 789 C C . ASN A 1 97 ? 18.523 -4.422 -22.775 1.00 96.50 97 ASN A C 1
ATOM 791 O O . ASN A 1 97 ? 17.512 -4.095 -22.147 1.00 96.50 97 ASN A O 1
ATOM 795 N N . SER A 1 98 ? 19.183 -5.556 -22.521 1.00 98.12 98 SER A N 1
ATOM 796 C CA . SER A 1 98 ? 18.796 -6.489 -21.458 1.00 98.12 98 SER A CA 1
ATOM 797 C C . SER A 1 98 ? 18.884 -5.840 -20.074 1.00 98.12 98 SER A C 1
ATOM 799 O O . SER A 1 98 ? 17.945 -5.944 -19.287 1.00 98.12 98 SER A O 1
ATOM 801 N N . LEU A 1 99 ? 19.976 -5.127 -19.779 1.00 98.25 99 LEU A N 1
ATOM 802 C CA . LEU A 1 99 ? 20.158 -4.409 -18.512 1.00 98.25 99 LEU A CA 1
ATOM 803 C C . LEU A 1 99 ? 19.151 -3.268 -18.347 1.00 98.25 99 LEU A C 1
ATOM 805 O O . LEU A 1 99 ? 18.612 -3.071 -17.261 1.00 98.25 99 LEU A O 1
ATOM 809 N N . THR A 1 100 ? 18.852 -2.542 -19.422 1.00 97.25 100 THR A N 1
ATOM 810 C CA . THR A 1 100 ? 17.837 -1.479 -19.424 1.00 97.25 100 THR A CA 1
ATOM 811 C C . THR A 1 100 ? 16.457 -2.046 -19.095 1.00 97.25 100 THR A C 1
ATOM 813 O O . THR A 1 100 ? 15.740 -1.497 -18.255 1.00 97.25 100 THR A O 1
ATOM 816 N N . SER A 1 101 ? 16.113 -3.189 -19.693 1.00 96.19 101 SER A N 1
ATOM 817 C CA . SER A 1 101 ? 14.861 -3.896 -19.415 1.00 96.19 101 SER A CA 1
ATOM 818 C C . SER A 1 101 ? 14.802 -4.356 -17.956 1.00 96.19 101 SER A C 1
ATOM 820 O O . SER A 1 101 ? 13.838 -4.039 -17.260 1.00 96.19 101 SER A O 1
ATOM 822 N N . ALA A 1 102 ? 15.864 -4.990 -17.447 1.00 97.56 102 ALA A N 1
ATOM 823 C CA . ALA A 1 102 ? 15.955 -5.406 -16.046 1.00 97.56 102 ALA A CA 1
ATOM 824 C C . ALA A 1 102 ? 15.828 -4.221 -15.068 1.00 97.56 102 ALA A C 1
ATOM 826 O O . ALA A 1 102 ? 15.072 -4.288 -14.100 1.00 97.56 102 ALA A O 1
ATOM 827 N N . ASN A 1 103 ? 16.485 -3.093 -15.354 1.00 97.00 103 ASN A N 1
ATOM 828 C CA . ASN A 1 103 ? 16.361 -1.869 -14.559 1.00 97.00 103 ASN A CA 1
ATOM 829 C C . ASN A 1 103 ? 14.929 -1.323 -14.547 1.00 97.00 103 ASN A C 1
ATOM 831 O O . ASN A 1 103 ? 14.463 -0.839 -13.516 1.00 97.00 103 ASN A O 1
ATOM 835 N N . SER A 1 104 ? 14.209 -1.403 -15.669 1.00 95.69 104 SER A N 1
ATOM 836 C CA . SER A 1 104 ? 12.809 -0.973 -15.723 1.00 95.69 104 SER A CA 1
ATOM 837 C C . SER A 1 104 ? 11.898 -1.838 -14.838 1.00 95.69 104 SER A C 1
ATOM 839 O O . SER A 1 104 ? 11.033 -1.299 -14.143 1.00 95.69 104 SER A O 1
ATOM 841 N N . VAL A 1 105 ? 12.145 -3.154 -14.788 1.00 97.12 105 VAL A N 1
ATOM 842 C CA . VAL A 1 105 ? 11.436 -4.099 -13.910 1.00 97.12 105 VAL A CA 1
ATOM 843 C C . VAL A 1 105 ? 11.732 -3.784 -12.446 1.00 97.12 105 VAL A C 1
ATOM 845 O O . VAL A 1 105 ? 10.804 -3.512 -11.685 1.00 97.12 105 VAL A O 1
ATOM 848 N N . LEU A 1 106 ? 13.011 -3.684 -12.072 1.00 98.19 106 LEU A N 1
ATOM 849 C CA . LEU A 1 106 ? 13.425 -3.345 -10.705 1.00 98.19 106 LEU A CA 1
ATOM 850 C C . LEU A 1 106 ? 12.871 -1.991 -10.245 1.00 98.19 106 LEU A C 1
ATOM 852 O O . LEU A 1 106 ? 12.512 -1.812 -9.080 1.00 98.19 106 LEU A O 1
ATOM 856 N N . LYS A 1 107 ? 12.769 -1.009 -11.146 1.00 97.25 107 LYS A N 1
ATOM 857 C CA . LYS A 1 107 ? 12.163 0.293 -10.839 1.00 97.25 107 LYS A CA 1
ATOM 858 C C . LYS A 1 107 ? 10.674 0.161 -10.511 1.00 97.25 107 LYS A C 1
ATOM 860 O O . LYS A 1 107 ? 10.198 0.809 -9.579 1.00 97.25 107 LYS A O 1
ATOM 865 N N . ASN A 1 108 ? 9.948 -0.681 -11.245 1.00 96.19 108 ASN A N 1
ATOM 866 C CA . ASN A 1 108 ? 8.536 -0.955 -10.980 1.00 96.19 108 ASN A CA 1
ATOM 867 C C . ASN A 1 108 ? 8.338 -1.725 -9.668 1.00 96.19 108 ASN A C 1
ATOM 869 O O . ASN A 1 108 ? 7.463 -1.357 -8.885 1.00 96.19 108 ASN A O 1
ATOM 873 N N . GLU A 1 109 ? 9.167 -2.731 -9.389 1.00 98.06 109 GLU A N 1
ATOM 874 C CA . GLU A 1 109 ? 9.136 -3.473 -8.122 1.00 98.06 109 GLU A CA 1
ATOM 875 C C . GLU A 1 109 ? 9.396 -2.553 -6.926 1.00 98.06 109 GLU A C 1
ATOM 877 O O . GLU A 1 109 ? 8.632 -2.550 -5.963 1.00 98.06 109 GLU A O 1
ATOM 882 N N . ASN A 1 110 ? 10.407 -1.686 -7.017 1.00 97.69 110 ASN A N 1
ATOM 883 C CA . ASN A 1 110 ? 10.688 -0.695 -5.979 1.00 97.69 110 ASN A CA 1
AT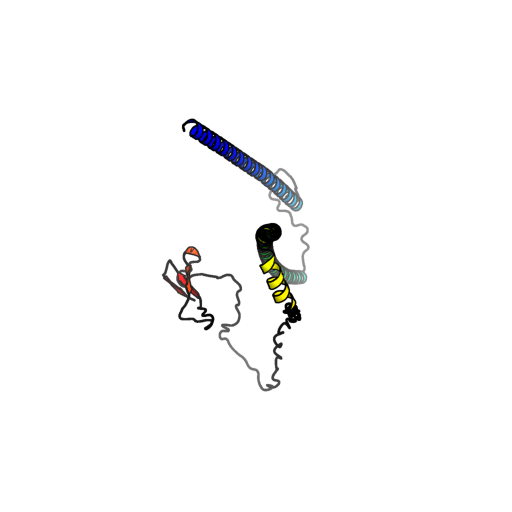OM 884 C C . ASN A 1 110 ? 9.523 0.278 -5.756 1.00 97.69 110 ASN A C 1
ATOM 886 O O . ASN A 1 110 ? 9.278 0.687 -4.620 1.00 97.69 110 ASN A O 1
ATOM 890 N N . ARG A 1 111 ? 8.792 0.655 -6.813 1.00 98.00 111 ARG A N 1
ATOM 891 C CA . ARG A 1 111 ? 7.578 1.472 -6.673 1.00 98.00 111 ARG A CA 1
ATOM 892 C C . ARG A 1 111 ? 6.504 0.726 -5.876 1.00 98.00 111 ARG A C 1
ATOM 894 O O . ARG A 1 111 ? 5.980 1.286 -4.920 1.00 98.00 111 ARG A O 1
ATOM 901 N N . LEU A 1 112 ? 6.231 -0.533 -6.224 1.00 97.38 112 LEU A N 1
ATOM 902 C CA . LEU A 1 112 ? 5.242 -1.367 -5.529 1.00 97.38 112 LEU A CA 1
ATOM 903 C C . LEU A 1 112 ? 5.617 -1.604 -4.059 1.00 97.38 112 LEU A C 1
ATOM 905 O O . LEU A 1 112 ? 4.766 -1.520 -3.179 1.00 97.38 112 LEU A O 1
ATOM 909 N N . LEU A 1 113 ? 6.899 -1.844 -3.769 1.00 98.38 113 LEU A N 1
ATOM 910 C CA . LEU A 1 113 ? 7.378 -1.996 -2.394 1.00 98.38 113 LEU A CA 1
ATOM 911 C C . LEU A 1 113 ? 7.144 -0.729 -1.562 1.00 98.38 113 LEU A C 1
ATOM 913 O O . LEU A 1 113 ? 6.743 -0.831 -0.405 1.00 98.38 113 LEU A O 1
ATOM 917 N N . ARG A 1 114 ? 7.335 0.462 -2.142 1.00 97.12 114 ARG A N 1
ATOM 918 C CA . ARG A 1 114 ? 7.039 1.733 -1.459 1.00 97.12 114 ARG A CA 1
ATOM 919 C C . ARG A 1 114 ? 5.546 1.895 -1.169 1.00 97.12 114 ARG A C 1
ATOM 921 O O . ARG A 1 114 ? 5.199 2.271 -0.057 1.00 97.12 114 ARG A O 1
ATOM 928 N N . GLU A 1 115 ? 4.679 1.568 -2.126 1.00 97.06 115 GLU A N 1
ATOM 929 C CA . GLU A 1 115 ? 3.218 1.593 -1.935 1.00 97.06 115 GLU A CA 1
ATOM 930 C C . GLU A 1 115 ? 2.772 0.630 -0.816 1.00 97.06 115 GLU A C 1
ATOM 932 O O . GLU A 1 115 ? 1.967 0.993 0.047 1.00 97.06 115 GLU A O 1
ATOM 937 N N . ASN A 1 116 ? 3.356 -0.571 -0.767 1.00 97.88 116 ASN A N 1
ATOM 938 C CA . ASN A 1 116 ? 3.097 -1.540 0.298 1.00 97.88 116 ASN A CA 1
ATOM 939 C C . ASN A 1 116 ? 3.567 -1.033 1.669 1.00 97.88 116 ASN A C 1
ATOM 941 O O . ASN A 1 116 ? 2.855 -1.199 2.657 1.00 97.88 116 ASN A O 1
ATOM 945 N N . ILE A 1 117 ? 4.742 -0.397 1.742 1.00 98.31 117 ILE A N 1
ATOM 946 C CA . ILE A 1 117 ? 5.255 0.193 2.987 1.00 98.31 117 ILE A CA 1
ATOM 947 C C . ILE A 1 117 ? 4.300 1.268 3.515 1.00 98.31 117 ILE A C 1
ATOM 949 O O . ILE A 1 117 ? 4.009 1.277 4.708 1.00 98.31 117 ILE A O 1
ATOM 953 N N . GLU A 1 118 ? 3.792 2.151 2.654 1.00 97.94 118 GLU A N 1
ATOM 954 C CA . GLU A 1 118 ? 2.838 3.186 3.074 1.00 97.94 118 GLU A CA 1
ATOM 955 C C . GLU A 1 118 ? 1.512 2.588 3.561 1.00 97.94 118 GLU A C 1
ATOM 957 O O . GLU A 1 118 ? 0.974 3.018 4.581 1.00 97.94 118 GLU A O 1
ATOM 962 N N . THR A 1 119 ? 1.030 1.530 2.906 1.00 97.62 119 THR A N 1
ATOM 963 C CA . THR A 1 119 ? -0.173 0.806 3.348 1.00 97.62 119 THR A CA 1
ATOM 964 C C . THR A 1 119 ? 0.030 0.179 4.732 1.00 97.62 119 THR A C 1
ATOM 966 O O . THR A 1 119 ? -0.793 0.369 5.625 1.00 97.62 119 THR A O 1
ATOM 969 N N . LEU A 1 120 ? 1.163 -0.496 4.952 1.00 98.12 120 LEU A N 1
ATOM 970 C CA . LEU A 1 120 ? 1.495 -1.108 6.243 1.00 98.12 120 LEU A CA 1
ATOM 971 C C . LEU A 1 120 ? 1.670 -0.075 7.362 1.00 98.12 120 LEU A C 1
ATOM 973 O O . LEU A 1 120 ? 1.310 -0.341 8.507 1.00 98.12 120 LEU A O 1
ATOM 977 N N . LYS A 1 121 ? 2.214 1.110 7.058 1.00 98.25 121 LYS A N 1
ATOM 978 C CA . LYS A 1 121 ? 2.293 2.207 8.033 1.00 98.25 121 LYS A CA 1
ATOM 979 C C . LYS A 1 121 ? 0.903 2.639 8.488 1.00 98.25 121 LYS A C 1
ATOM 981 O O . LYS A 1 121 ? 0.688 2.763 9.689 1.00 98.25 121 LYS A O 1
ATOM 986 N N . LEU A 1 122 ? -0.028 2.816 7.550 1.00 97.06 122 LEU A N 1
ATOM 987 C CA . LEU A 1 122 ? -1.406 3.189 7.863 1.00 97.06 122 LEU A CA 1
ATOM 988 C C . LEU A 1 122 ? -2.105 2.114 8.709 1.00 97.06 122 LEU A C 1
ATOM 990 O O . LEU A 1 122 ? -2.743 2.432 9.710 1.00 97.06 122 LEU A O 1
ATOM 994 N N . GLU A 1 123 ? -1.947 0.840 8.348 1.00 97.81 123 GLU A N 1
ATOM 995 C CA . GLU A 1 123 ? -2.488 -0.279 9.129 1.00 97.81 123 GLU A CA 1
ATOM 996 C C . GLU A 1 123 ? -1.916 -0.322 10.553 1.00 97.81 123 GLU A C 1
ATOM 998 O O . GLU A 1 123 ? -2.662 -0.542 11.508 1.00 97.81 123 GLU A O 1
ATOM 1003 N N . ASN A 1 124 ? -0.616 -0.062 10.715 1.00 97.50 124 ASN A N 1
ATOM 1004 C CA . ASN A 1 124 ? 0.017 0.010 12.030 1.00 97.50 124 ASN A CA 1
ATOM 1005 C C . ASN A 1 124 ? -0.504 1.188 12.862 1.00 97.50 124 ASN A C 1
ATOM 1007 O O . ASN A 1 124 ? -0.776 0.999 14.044 1.00 97.50 124 ASN A O 1
ATOM 1011 N N . SER A 1 125 ? -0.700 2.368 12.265 1.00 97.44 125 SER A N 1
ATOM 1012 C CA . SER A 1 125 ? -1.319 3.509 12.955 1.00 97.44 125 SER A CA 1
ATOM 1013 C C . SER A 1 125 ? -2.724 3.166 13.456 1.00 97.44 125 SER A C 1
ATOM 1015 O O . SER A 1 125 ? -3.005 3.332 14.642 1.00 97.44 125 SER A O 1
ATOM 1017 N N . ASN A 1 126 ? -3.565 2.583 12.596 1.00 97.62 126 ASN A N 1
ATOM 1018 C CA . ASN A 1 126 ? -4.914 2.148 12.972 1.00 97.62 126 ASN A CA 1
ATOM 1019 C C . ASN A 1 126 ? -4.883 1.096 14.092 1.00 97.62 126 ASN A C 1
ATOM 1021 O O . ASN A 1 126 ? -5.707 1.111 15.006 1.00 97.62 126 ASN A O 1
ATOM 1025 N N . ARG A 1 127 ? -3.921 0.168 14.042 1.00 98.06 127 ARG A N 1
ATOM 1026 C CA . ARG A 1 127 ? -3.737 -0.839 15.089 1.00 98.06 127 ARG A CA 1
ATOM 1027 C C . ARG A 1 127 ? -3.376 -0.201 16.429 1.00 98.06 127 ARG A C 1
ATOM 1029 O O . ARG A 1 127 ? -3.952 -0.591 17.440 1.00 98.06 127 ARG A O 1
ATOM 1036 N N . THR A 1 128 ? -2.469 0.772 16.445 1.00 98.31 128 THR A N 1
ATOM 1037 C CA . THR A 1 128 ? -2.103 1.499 17.668 1.00 98.31 128 THR A CA 1
ATOM 1038 C C . THR A 1 128 ? -3.301 2.243 18.263 1.00 98.31 128 THR A C 1
ATOM 1040 O O . THR A 1 128 ? -3.493 2.214 19.476 1.00 98.31 128 THR A O 1
ATOM 1043 N N . GLU A 1 129 ? -4.154 2.854 17.436 1.00 98.19 129 GLU A N 1
ATOM 1044 C CA . GLU A 1 129 ? -5.394 3.490 17.906 1.00 98.19 129 GLU A CA 1
ATOM 1045 C C . GLU A 1 129 ? -6.338 2.486 18.583 1.00 98.19 129 GLU A C 1
ATOM 1047 O O . GLU A 1 129 ? -6.847 2.747 19.675 1.00 98.19 129 GLU A O 1
ATOM 1052 N N . LEU A 1 130 ? -6.521 1.306 17.984 1.00 98.25 130 LEU A N 1
ATOM 1053 C CA . LEU A 1 130 ? -7.333 0.237 18.571 1.00 98.25 130 LEU A CA 1
ATOM 1054 C C . LEU A 1 130 ? -6.734 -0.309 19.875 1.00 98.25 130 LEU A C 1
ATOM 1056 O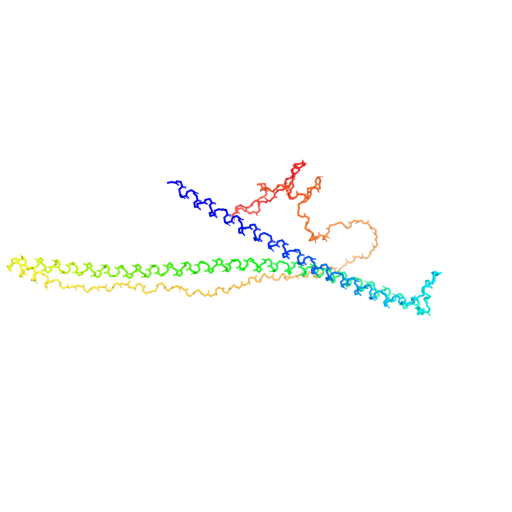 O . LEU A 1 130 ? -7.470 -0.580 20.821 1.00 98.25 130 LEU A O 1
ATOM 1060 N N . GLU A 1 131 ? -5.411 -0.466 19.955 1.00 98.50 131 GLU A N 1
ATOM 1061 C CA . GLU A 1 131 ? -4.722 -0.909 21.176 1.00 98.50 131 GLU A CA 1
ATOM 1062 C C . GLU A 1 131 ? -4.888 0.106 22.323 1.00 98.50 131 GLU A C 1
ATOM 1064 O O . GLU A 1 131 ? -5.124 -0.287 23.473 1.00 98.50 131 GLU A O 1
ATOM 1069 N N . ASN A 1 132 ? -4.861 1.404 22.012 1.00 98.19 132 ASN A N 1
ATOM 1070 C CA . ASN A 1 132 ? -5.144 2.467 22.978 1.00 98.19 132 ASN A CA 1
ATOM 1071 C C . ASN A 1 132 ? -6.598 2.418 23.466 1.00 98.19 132 ASN A C 1
ATOM 1073 O O . ASN A 1 132 ? -6.843 2.493 24.670 1.00 98.19 132 ASN A O 1
ATOM 1077 N N . GLU A 1 133 ? -7.561 2.230 22.560 1.00 98.62 133 GLU A N 1
ATOM 1078 C CA . GLU A 1 133 ? -8.977 2.115 22.924 1.00 98.62 133 GLU A CA 1
ATOM 1079 C C . GLU A 1 133 ? -9.242 0.886 23.802 1.00 98.62 133 GLU A C 1
ATOM 1081 O O . GLU A 1 133 ? -9.927 0.980 24.819 1.00 98.62 133 GLU A O 1
ATOM 1086 N N . ILE A 1 134 ? -8.637 -0.260 23.474 1.00 98.62 134 ILE A N 1
ATOM 1087 C CA . ILE A 1 134 ? -8.710 -1.466 24.309 1.00 98.62 134 ILE A CA 1
ATOM 1088 C C . ILE A 1 134 ? -8.157 -1.187 25.708 1.00 98.62 134 ILE A C 1
ATOM 1090 O O . ILE A 1 134 ? -8.738 -1.632 26.698 1.00 98.62 134 ILE A O 1
ATOM 1094 N N . THR A 1 135 ? -7.042 -0.463 25.806 1.00 98.75 135 THR A N 1
ATOM 1095 C CA . THR A 1 135 ? -6.432 -0.113 27.095 1.00 98.75 135 THR A CA 1
ATOM 1096 C C . THR A 1 135 ? -7.362 0.781 27.915 1.00 98.75 135 THR A C 1
ATOM 1098 O O . THR A 1 135 ? -7.621 0.477 29.079 1.00 98.75 135 THR A O 1
ATOM 1101 N N . ARG A 1 136 ? -7.957 1.804 27.288 1.00 98.69 136 ARG A N 1
ATOM 1102 C CA . ARG A 1 136 ? -8.958 2.679 27.913 1.00 98.69 136 ARG A CA 1
ATOM 1103 C C . ARG A 1 136 ? -10.176 1.897 28.411 1.00 98.69 136 ARG A C 1
ATOM 1105 O O . ARG A 1 136 ? -10.613 2.082 29.541 1.00 98.69 136 ARG A O 1
ATOM 1112 N N . LEU A 1 137 ? -10.723 1.002 27.589 1.00 98.62 137 LEU A N 1
ATOM 1113 C CA . LEU A 1 137 ? -11.886 0.192 27.963 1.00 98.62 137 LEU A CA 1
ATOM 1114 C C . LEU A 1 137 ? -11.577 -0.769 29.116 1.00 98.62 137 LEU A C 1
ATOM 1116 O O . LEU A 1 137 ? -12.417 -0.952 29.994 1.00 98.62 137 LEU A O 1
ATOM 1120 N N . LYS A 1 138 ? -10.375 -1.356 29.152 1.00 98.62 138 LYS A N 1
ATOM 1121 C CA . LYS A 1 138 ? -9.938 -2.195 30.279 1.00 98.62 138 LYS A CA 1
ATOM 1122 C C . LYS A 1 138 ? -9.884 -1.413 31.589 1.00 98.62 138 LYS A C 1
ATOM 1124 O O . LYS A 1 138 ? -10.305 -1.942 32.611 1.00 98.62 138 LYS A O 1
ATOM 1129 N N . GLU A 1 139 ? -9.403 -0.173 31.556 1.00 98.69 139 GLU A N 1
ATOM 1130 C CA . GLU A 1 139 ? -9.388 0.704 32.730 1.00 98.69 139 GLU A CA 1
ATOM 1131 C C . GLU A 1 139 ? -10.808 1.023 33.218 1.00 98.69 139 GLU A C 1
ATOM 1133 O O . GLU A 1 139 ? -11.094 0.921 34.409 1.00 98.69 139 GLU A O 1
ATOM 1138 N N . VAL A 1 140 ? -11.731 1.322 32.296 1.00 98.69 140 VAL A N 1
ATOM 1139 C CA . VAL A 1 140 ? -13.149 1.537 32.631 1.00 98.69 140 VAL A CA 1
ATOM 1140 C C . VAL A 1 140 ? -13.766 0.291 33.269 1.00 98.69 140 VAL A C 1
ATOM 1142 O O . VAL A 1 140 ? -14.418 0.403 34.304 1.00 98.69 140 VAL A O 1
ATOM 1145 N N . ILE A 1 141 ? -13.540 -0.897 32.698 1.00 98.50 141 ILE A N 1
ATOM 1146 C CA . ILE A 1 141 ? -14.038 -2.163 33.261 1.00 98.50 141 ILE A CA 1
ATOM 1147 C C . ILE A 1 141 ? -13.485 -2.377 34.671 1.00 98.50 141 ILE A C 1
ATOM 1149 O O . ILE A 1 141 ? -14.253 -2.678 35.580 1.00 98.50 141 ILE A O 1
ATOM 1153 N N . PHE A 1 142 ? -12.182 -2.170 34.868 1.00 98.62 142 PHE A N 1
ATOM 1154 C CA . PHE A 1 142 ? -11.546 -2.310 36.175 1.00 98.62 142 PHE A CA 1
ATOM 1155 C C . PHE A 1 142 ? -12.169 -1.378 37.227 1.00 98.62 142 PHE A C 1
ATOM 1157 O O . PHE A 1 142 ? -12.476 -1.809 38.340 1.00 98.62 142 PHE A O 1
ATOM 1164 N N . ASN A 1 143 ? -12.414 -0.114 36.870 1.00 98.50 143 ASN A N 1
ATOM 1165 C CA . ASN A 1 143 ? -13.056 0.850 37.765 1.00 98.50 143 ASN A CA 1
ATOM 1166 C C . ASN A 1 143 ? -14.498 0.441 38.109 1.00 98.50 143 ASN A C 1
ATOM 1168 O O . ASN A 1 143 ? -14.876 0.470 39.278 1.00 98.50 143 ASN A O 1
ATOM 1172 N N . LEU A 1 144 ? -15.275 -0.017 37.123 1.00 98.38 144 LEU A N 1
ATOM 1173 C CA . LEU A 1 144 ? -16.641 -0.506 37.344 1.00 98.38 144 LEU A CA 1
ATOM 1174 C C . LEU A 1 144 ? -16.678 -1.766 38.222 1.00 98.38 144 LEU A C 1
ATOM 1176 O O . LEU A 1 144 ? -17.561 -1.913 39.065 1.00 98.38 144 LEU A O 1
ATOM 1180 N N . GLU A 1 145 ? -15.723 -2.683 38.056 1.00 98.44 145 GLU A N 1
ATOM 1181 C CA . GLU A 1 145 ? -15.602 -3.871 38.908 1.00 98.44 145 GLU A CA 1
ATOM 1182 C C . GLU A 1 145 ? -15.287 -3.497 40.357 1.00 98.44 145 GLU A C 1
ATOM 1184 O O . GLU A 1 145 ? -15.873 -4.068 41.281 1.00 98.44 145 GLU A O 1
ATOM 1189 N N . LYS A 1 146 ? -14.412 -2.507 40.560 1.00 98.25 146 LYS A N 1
ATOM 1190 C CA . LYS A 1 146 ? -14.109 -1.961 41.883 1.00 98.25 146 LYS A CA 1
ATOM 1191 C C . LYS A 1 146 ? -15.344 -1.320 42.524 1.00 98.25 146 LYS A C 1
ATOM 1193 O O . LYS A 1 146 ? -15.678 -1.664 43.656 1.00 98.25 146 LYS A O 1
ATOM 1198 N N . GLU A 1 147 ? -16.055 -0.454 41.803 1.00 98.31 147 GLU A N 1
ATOM 1199 C CA . GLU A 1 147 ? -17.294 0.172 42.290 1.00 98.31 147 GLU A CA 1
ATOM 1200 C C . GLU A 1 147 ? -18.356 -0.874 42.649 1.00 98.31 147 GLU A C 1
ATOM 1202 O O . GLU A 1 147 ? -18.992 -0.782 43.700 1.00 98.31 147 GLU A O 1
ATOM 1207 N N . ARG A 1 148 ? -18.509 -1.921 41.826 1.00 97.88 148 ARG A N 1
ATOM 1208 C CA . ARG A 1 148 ? -19.428 -3.033 42.104 1.00 97.88 148 ARG A CA 1
ATOM 1209 C C . ARG A 1 148 ? -19.102 -3.728 43.428 1.00 97.88 148 ARG A C 1
ATOM 1211 O O . ARG A 1 148 ? -20.019 -4.052 44.180 1.00 97.88 148 ARG A O 1
ATOM 1218 N N . LEU A 1 149 ? -17.820 -3.968 43.715 1.00 97.88 149 LEU A N 1
ATOM 1219 C CA . LEU A 1 149 ? -17.384 -4.576 44.978 1.00 97.88 149 LEU A CA 1
ATOM 1220 C C . LEU A 1 149 ? -17.663 -3.661 46.179 1.00 97.88 149 LEU A C 1
ATOM 1222 O O . LEU A 1 149 ? -18.131 -4.139 47.210 1.00 97.88 149 LEU A O 1
ATOM 1226 N N . GLU A 1 150 ? -17.432 -2.354 46.043 1.00 97.69 150 GLU A N 1
ATOM 1227 C CA . GLU A 1 150 ? -17.715 -1.377 47.103 1.00 97.69 150 GLU A CA 1
ATOM 1228 C C . GLU A 1 150 ? -19.217 -1.245 47.397 1.00 97.69 150 GLU A C 1
ATOM 1230 O O . GLU A 1 150 ? -19.610 -1.136 48.559 1.00 97.69 150 GLU A O 1
ATOM 1235 N N . ILE A 1 151 ? -20.065 -1.264 46.363 1.00 97.31 151 ILE A N 1
ATOM 1236 C CA . ILE A 1 151 ? -21.527 -1.246 46.519 1.00 97.31 151 ILE A CA 1
ATOM 1237 C C . ILE A 1 151 ? -21.999 -2.530 47.204 1.00 97.31 151 ILE A C 1
ATOM 1239 O O . ILE A 1 151 ? -22.738 -2.445 48.182 1.00 97.31 151 ILE A O 1
ATOM 1243 N N . GLY A 1 152 ? -21.518 -3.695 46.755 1.00 96.12 152 GLY A N 1
ATOM 1244 C CA . GLY A 1 152 ? -21.863 -4.980 47.365 1.00 96.12 152 GLY A CA 1
ATOM 1245 C C . GLY A 1 152 ? -21.477 -5.053 48.845 1.00 96.12 152 GLY A C 1
ATOM 1246 O O . GLY A 1 152 ? -22.273 -5.500 49.665 1.00 96.12 152 GLY A O 1
ATOM 1247 N N . ALA A 1 153 ? -20.299 -4.541 49.218 1.00 96.12 153 ALA A N 1
ATOM 1248 C CA . ALA A 1 153 ? -19.879 -4.470 50.618 1.00 96.12 153 ALA A CA 1
ATOM 1249 C C . ALA A 1 153 ? -20.804 -3.575 51.466 1.00 96.12 153 ALA A C 1
ATOM 1251 O O . ALA A 1 153 ? -21.208 -3.965 52.561 1.00 96.12 153 ALA A O 1
ATOM 1252 N N . LYS A 1 154 ? -21.188 -2.400 50.946 1.00 96.50 154 LYS A N 1
ATOM 1253 C CA . LYS A 1 154 ? -22.113 -1.475 51.627 1.00 96.50 154 LYS A CA 1
ATOM 1254 C C . LYS A 1 154 ? -23.520 -2.055 51.774 1.00 96.50 154 LYS A C 1
ATOM 1256 O O . LYS A 1 154 ? -24.192 -1.775 52.761 1.00 96.50 154 LYS A O 1
ATOM 1261 N N . GLU A 1 155 ? -23.989 -2.813 50.788 1.00 96.75 155 GLU A N 1
ATOM 1262 C CA . GLU A 1 155 ? -25.308 -3.449 50.816 1.00 96.75 155 GLU A CA 1
ATOM 1263 C C . GLU A 1 155 ? -25.358 -4.577 51.854 1.00 96.75 155 GLU A C 1
ATOM 1265 O O . GLU A 1 155 ? -26.279 -4.607 52.666 1.00 96.75 155 GLU A O 1
ATOM 1270 N N . ILE A 1 156 ? -24.313 -5.410 51.926 1.00 95.25 156 ILE A N 1
ATOM 1271 C CA . ILE A 1 156 ? -24.157 -6.428 52.979 1.00 95.25 156 ILE A CA 1
ATOM 1272 C C . ILE A 1 156 ? -24.136 -5.780 54.372 1.00 95.25 156 ILE A C 1
ATOM 1274 O O . ILE A 1 156 ? -24.810 -6.256 55.282 1.00 95.25 156 ILE A O 1
ATOM 1278 N N . GLU A 1 157 ? -23.408 -4.673 54.546 1.00 95.81 157 GLU A N 1
ATOM 1279 C CA . GLU A 1 157 ? -23.350 -3.956 55.828 1.00 95.81 157 GLU A CA 1
ATOM 1280 C C . GLU A 1 157 ? -24.719 -3.386 56.243 1.00 95.81 157 GLU A C 1
ATOM 1282 O O . GLU A 1 157 ? -25.076 -3.432 57.420 1.00 95.81 157 GLU A O 1
ATOM 1287 N N . LYS A 1 158 ? -25.507 -2.866 55.291 1.00 95.69 158 LYS A N 1
ATOM 1288 C CA . LYS A 1 158 ? -26.878 -2.397 55.554 1.00 95.69 158 LYS A CA 1
ATOM 1289 C C . LYS A 1 158 ? -27.796 -3.540 55.975 1.00 95.69 158 LYS A C 1
ATOM 1291 O O . LYS A 1 158 ? -28.472 -3.403 56.989 1.00 95.69 158 LYS A O 1
ATOM 1296 N N . ILE A 1 159 ? -27.767 -4.656 55.243 1.00 94.88 159 ILE A N 1
ATOM 1297 C CA . ILE A 1 159 ? -28.566 -5.850 55.556 1.00 94.88 159 ILE A CA 1
ATOM 1298 C C . ILE A 1 159 ? -28.230 -6.356 56.966 1.00 94.88 159 ILE A C 1
ATOM 1300 O O . ILE A 1 159 ? -29.134 -6.601 57.756 1.00 94.88 159 ILE A O 1
ATOM 1304 N N . SER A 1 160 ? -26.941 -6.420 57.321 1.00 94.38 160 SER A N 1
ATOM 1305 C CA . SER A 1 160 ? -26.499 -6.835 58.660 1.00 94.38 160 SER A CA 1
ATOM 1306 C C . SER A 1 160 ? -27.044 -5.930 59.774 1.00 94.38 160 SER A C 1
ATOM 1308 O O . SER A 1 160 ? -27.452 -6.427 60.819 1.00 94.38 160 SER A O 1
ATOM 1310 N N . LYS A 1 161 ? -27.075 -4.605 59.567 1.00 94.62 161 LYS A N 1
ATOM 1311 C CA . LYS A 1 161 ? -27.610 -3.646 60.554 1.00 94.62 161 LYS A CA 1
ATOM 1312 C C . LYS A 1 161 ? -29.131 -3.728 60.690 1.00 94.62 161 LYS A C 1
ATOM 1314 O O . LYS A 1 161 ? -29.651 -3.591 61.793 1.00 94.62 161 LYS A O 1
ATOM 1319 N N . GLU A 1 162 ? -29.848 -3.935 59.586 1.00 92.50 162 GLU A N 1
ATOM 1320 C CA . GLU A 1 162 ? -31.304 -4.135 59.606 1.00 92.50 162 GLU A CA 1
ATOM 1321 C C . GLU A 1 162 ? -31.683 -5.438 60.327 1.00 92.50 162 GLU A C 1
ATOM 1323 O O . GLU A 1 162 ? -32.631 -5.455 61.113 1.00 92.50 162 GLU A O 1
ATOM 1328 N N . GLU A 1 163 ? -30.908 -6.508 60.125 1.00 91.69 163 GLU A N 1
ATOM 1329 C CA . GLU A 1 163 ? -31.096 -7.789 60.812 1.00 91.69 163 GLU A CA 1
ATOM 1330 C C . GLU A 1 163 ? -30.856 -7.674 62.330 1.00 91.69 163 GLU A C 1
ATOM 1332 O O . GLU A 1 163 ? -31.623 -8.222 63.124 1.00 91.69 163 GLU A O 1
ATOM 1337 N N . GLU A 1 164 ? -29.845 -6.916 62.766 1.00 88.12 164 GLU A N 1
ATOM 1338 C CA . GLU A 1 164 ? -29.619 -6.620 64.190 1.00 88.12 164 GLU A CA 1
ATOM 1339 C C . GLU A 1 164 ? -30.782 -5.847 64.828 1.00 88.12 164 GLU A C 1
ATOM 1341 O O . GLU A 1 164 ? -31.163 -6.147 65.961 1.00 88.12 164 GLU A O 1
ATOM 1346 N N . LEU A 1 165 ? -31.367 -4.887 64.103 1.00 89.31 165 LEU A N 1
ATOM 1347 C CA . LEU A 1 165 ? -32.502 -4.095 64.581 1.00 89.31 165 LEU A CA 1
ATOM 1348 C C . LEU A 1 165 ? -33.752 -4.968 64.764 1.00 89.31 165 LEU A C 1
ATOM 1350 O O . LEU A 1 165 ? -34.396 -4.917 65.808 1.00 89.31 165 LEU A O 1
ATOM 1354 N N . TYR A 1 166 ? -34.060 -5.825 63.785 1.00 83.56 166 TYR A N 1
ATOM 1355 C CA . TYR A 1 166 ? -35.228 -6.710 63.842 1.00 83.56 166 TYR A CA 1
ATOM 1356 C C . TYR A 1 166 ? -35.135 -7.738 64.982 1.00 83.56 166 TYR A C 1
ATOM 1358 O O . TYR A 1 166 ? -36.137 -8.099 65.599 1.00 83.56 166 TYR A O 1
ATOM 1366 N N . ASN A 1 167 ? -33.920 -8.189 65.306 1.00 80.94 167 ASN A N 1
ATOM 1367 C CA . ASN A 1 167 ? -33.689 -9.129 66.401 1.00 80.94 167 ASN A CA 1
ATOM 1368 C C . ASN A 1 167 ? -33.883 -8.520 67.805 1.00 80.94 167 ASN A C 1
ATOM 1370 O O . ASN A 1 167 ? -34.033 -9.285 68.758 1.00 80.94 167 ASN A O 1
ATOM 1374 N N . GLN A 1 168 ? -33.904 -7.189 67.963 1.00 77.56 168 GLN A N 1
ATOM 1375 C CA . GLN A 1 168 ? -34.150 -6.538 69.263 1.00 77.56 168 GLN A CA 1
ATOM 1376 C C . GLN A 1 168 ? -35.635 -6.503 69.658 1.00 77.56 168 GLN A C 1
ATOM 1378 O O . GLN A 1 168 ? -35.935 -6.492 70.851 1.00 77.56 168 GLN A O 1
ATOM 1383 N N . ASP A 1 169 ? -36.552 -6.553 68.688 1.00 77.56 169 ASP A N 1
ATOM 1384 C CA . ASP A 1 169 ? -38.000 -6.418 68.919 1.00 77.56 169 ASP A CA 1
ATOM 1385 C C . ASP A 1 169 ? -38.747 -7.768 69.012 1.00 77.56 169 ASP A C 1
ATOM 1387 O O . ASP A 1 169 ? -39.960 -7.808 69.238 1.00 77.56 169 ASP A O 1
ATOM 1391 N N . LEU A 1 170 ? -38.049 -8.899 68.856 1.00 67.94 170 LEU A N 1
ATOM 1392 C CA . LEU A 1 170 ? -38.646 -10.235 68.943 1.00 67.94 170 LEU A CA 1
ATOM 1393 C C . LEU A 1 170 ? -38.838 -10.680 70.411 1.00 67.94 170 LEU A C 1
ATOM 1395 O O . LEU A 1 170 ? -37.869 -10.712 71.174 1.00 67.94 170 LEU A O 1
ATOM 1399 N N . PRO A 1 171 ? -40.055 -11.101 70.823 1.00 67.00 171 PRO A N 1
ATOM 1400 C CA . PRO A 1 171 ? -40.312 -11.639 72.159 1.00 67.00 171 PRO A CA 1
ATOM 1401 C C . PRO A 1 171 ? -39.390 -12.824 72.487 1.00 67.00 171 PRO A C 1
ATOM 1403 O O . PRO A 1 171 ? -39.268 -13.769 71.703 1.00 67.00 171 PRO A O 1
ATOM 1406 N N . VAL A 1 172 ? -38.772 -12.786 73.673 1.00 64.56 172 VAL A N 1
ATOM 1407 C CA . VAL A 1 172 ? -37.730 -13.728 74.135 1.00 64.56 172 VAL A CA 1
ATOM 1408 C C . VAL A 1 172 ? -38.157 -15.204 74.047 1.00 64.56 172 VAL A C 1
ATOM 1410 O O . VAL A 1 172 ? -37.312 -16.065 73.797 1.00 64.56 172 VAL A O 1
ATOM 1413 N N . ASP A 1 173 ? -39.455 -15.500 74.162 1.00 59.84 173 ASP A N 1
ATOM 1414 C CA . ASP A 1 173 ? -39.974 -16.874 74.125 1.00 59.84 173 ASP A CA 1
ATOM 1415 C C . ASP A 1 173 ? -39.927 -17.530 72.731 1.00 59.84 173 ASP A C 1
ATOM 1417 O O . ASP A 1 173 ? -39.689 -18.731 72.641 1.00 59.84 173 ASP A O 1
ATOM 1421 N N . ILE A 1 174 ? -40.030 -16.772 71.629 1.00 58.50 174 ILE A N 1
ATOM 1422 C CA . ILE A 1 174 ? -39.957 -17.329 70.256 1.00 58.50 174 ILE A CA 1
ATOM 1423 C C . ILE A 1 174 ? -38.492 -17.519 69.813 1.00 58.50 174 ILE A C 1
ATOM 1425 O O . ILE A 1 174 ? -38.160 -18.423 69.041 1.00 58.50 174 ILE A O 1
ATOM 1429 N N . SER A 1 175 ? -37.578 -16.699 70.343 1.00 57.84 175 SER A N 1
ATOM 1430 C CA . SER A 1 175 ? -36.146 -16.717 70.000 1.00 57.84 175 SER A CA 1
ATOM 1431 C C . SER A 1 175 ? -35.468 -18.059 70.322 1.00 57.84 175 SER A C 1
ATOM 1433 O O . SER A 1 175 ? -34.603 -18.536 69.578 1.00 57.84 175 SER A O 1
ATOM 1435 N N . ASN A 1 176 ? -35.895 -18.715 71.404 1.00 64.75 176 ASN A N 1
ATOM 1436 C CA . ASN A 1 176 ? -35.328 -19.990 71.843 1.00 64.75 176 ASN A CA 1
ATOM 1437 C C . ASN A 1 176 ? -35.859 -21.195 71.035 1.00 64.75 176 ASN A C 1
ATOM 1439 O O . ASN A 1 176 ? -35.118 -22.159 70.816 1.00 64.75 176 ASN A O 1
ATOM 1443 N N . GLU A 1 177 ? -37.086 -21.129 70.508 1.00 59.81 177 GLU A N 1
ATOM 1444 C CA . GLU A 1 177 ? -37.657 -22.157 69.618 1.00 59.81 177 GLU A CA 1
ATOM 1445 C C . GLU A 1 177 ? -37.054 -22.116 68.202 1.00 59.81 177 GLU A C 1
ATOM 1447 O O . GLU A 1 177 ? -36.741 -23.154 67.617 1.00 59.81 177 GLU A O 1
ATOM 1452 N N . VAL A 1 178 ? -36.771 -20.929 67.656 1.00 62.44 178 VAL A N 1
ATOM 1453 C CA . VAL A 1 178 ? -36.130 -20.820 66.331 1.00 62.44 178 VAL A CA 1
ATOM 1454 C C . VAL A 1 178 ? -34.657 -21.253 66.381 1.00 62.44 178 VAL A C 1
ATOM 1456 O O . VAL A 1 178 ? -34.182 -21.957 65.485 1.00 62.44 178 VAL A O 1
ATOM 1459 N N . LYS A 1 179 ? -33.930 -20.932 67.464 1.00 63.91 179 LYS A N 1
ATOM 1460 C CA . LYS A 1 179 ? -32.543 -21.401 67.666 1.00 63.91 179 LYS A CA 1
ATOM 1461 C C . LYS A 1 179 ? -32.427 -22.919 67.794 1.00 63.91 179 LYS A C 1
ATOM 1463 O O . LYS A 1 179 ? -31.398 -23.474 67.411 1.00 63.91 179 LYS A O 1
ATOM 1468 N N . THR A 1 180 ? -33.447 -23.596 68.317 1.00 62.44 180 THR A N 1
ATOM 1469 C CA . THR A 1 180 ? -33.452 -25.063 68.423 1.00 62.44 180 THR A CA 1
ATOM 1470 C C . THR A 1 180 ? -33.803 -25.734 67.092 1.00 62.44 180 THR A C 1
ATOM 1472 O O . THR A 1 180 ? -33.192 -26.748 66.756 1.00 62.44 180 THR A O 1
ATOM 1475 N N . LEU A 1 181 ? -34.659 -25.123 66.264 1.00 56.16 181 LEU A N 1
ATOM 1476 C CA . LEU A 1 181 ? -34.961 -25.608 64.909 1.00 56.16 181 LEU A CA 1
ATOM 1477 C C . LEU A 1 181 ? -33.759 -25.527 63.952 1.00 56.16 181 LEU A C 1
ATOM 1479 O O . LEU A 1 181 ? -33.483 -26.492 63.237 1.00 56.16 181 LEU A O 1
ATOM 1483 N N . PHE A 1 182 ? -32.985 -24.438 63.973 1.00 57.59 182 PHE A N 1
ATOM 1484 C CA . PHE A 1 182 ? -31.820 -24.288 63.085 1.00 57.59 182 PHE A CA 1
ATOM 1485 C C . PHE A 1 182 ? -30.594 -25.109 63.501 1.00 57.59 182 PHE A C 1
ATOM 1487 O O . PHE A 1 182 ? -29.729 -25.376 62.671 1.00 57.59 182 PHE A O 1
ATOM 1494 N N . LYS A 1 183 ? -30.524 -25.577 64.752 1.00 57.69 183 LYS A N 1
ATOM 1495 C CA . LYS A 1 183 ? -29.400 -26.395 65.236 1.00 57.69 183 LYS A CA 1
ATOM 1496 C C . LYS A 1 183 ? -29.481 -27.867 64.815 1.00 57.69 183 LYS A C 1
ATOM 1498 O O . LYS A 1 183 ? -28.514 -28.596 64.997 1.00 57.69 183 LYS A O 1
ATOM 1503 N N . SER A 1 184 ? -30.609 -28.296 64.243 1.00 53.72 184 SER A N 1
ATOM 1504 C CA . SER A 1 184 ? -30.831 -29.683 63.801 1.00 53.72 184 SER A CA 1
ATOM 1505 C C . SER A 1 184 ? -30.669 -29.906 62.292 1.00 53.72 184 SER A C 1
ATOM 1507 O O . SER A 1 184 ? -30.693 -31.048 61.838 1.00 53.72 184 SER A O 1
ATOM 1509 N N . LYS A 1 185 ? -30.450 -28.846 61.504 1.00 57.12 185 LYS A N 1
ATOM 1510 C CA . LYS A 1 185 ? -30.081 -28.969 60.090 1.00 57.12 185 LYS A CA 1
ATOM 1511 C C . LYS A 1 185 ? -28.578 -28.784 59.953 1.00 57.12 185 LYS A C 1
ATOM 1513 O O . LYS A 1 185 ? -28.082 -27.696 59.683 1.00 57.12 185 LYS A O 1
ATOM 1518 N N . GLU A 1 186 ? -27.874 -29.883 60.190 1.00 55.62 186 GLU A N 1
ATOM 1519 C CA . GLU A 1 186 ? -26.491 -30.074 59.771 1.00 55.62 186 GLU A CA 1
ATOM 1520 C C . GLU A 1 186 ? -26.375 -29.625 58.301 1.00 55.62 186 GLU A C 1
ATOM 1522 O O . GLU A 1 186 ? -27.095 -30.157 57.445 1.00 55.62 186 GLU A O 1
ATOM 1527 N N . PRO A 1 187 ? -25.572 -28.595 57.984 1.00 52.88 187 PRO A N 1
ATOM 1528 C CA . PRO A 1 187 ? -25.370 -28.198 56.607 1.00 52.88 187 PRO A CA 1
ATOM 1529 C C . PRO A 1 187 ? -24.611 -29.335 55.931 1.00 52.88 187 PRO A C 1
ATOM 1531 O O . PRO A 1 187 ? -23.412 -29.505 56.146 1.00 52.88 187 PRO A O 1
ATOM 1534 N N . ALA A 1 188 ? -25.328 -30.125 55.128 1.00 59.66 188 ALA A N 1
ATOM 1535 C CA . ALA A 1 188 ? -24.711 -30.961 54.114 1.00 59.66 188 ALA A CA 1
ATOM 1536 C C . ALA A 1 188 ? -23.685 -30.086 53.392 1.00 59.66 188 ALA A C 1
ATOM 1538 O O . ALA A 1 188 ? -24.027 -28.992 52.931 1.00 59.66 188 ALA A O 1
ATOM 1539 N N . GLU A 1 189 ? -22.434 -30.541 53.429 1.00 57.75 189 GLU A N 1
ATOM 1540 C CA . GLU A 1 189 ? -21.254 -29.811 52.990 1.00 57.75 189 GLU A CA 1
ATOM 1541 C C . GLU A 1 189 ? -21.566 -28.987 51.736 1.00 57.75 189 GLU A C 1
ATOM 1543 O O . GLU A 1 189 ? -22.123 -29.541 50.780 1.00 57.75 189 GLU A O 1
ATOM 1548 N N . PRO A 1 190 ? -21.240 -27.681 51.702 1.00 53.44 190 PRO A N 1
ATOM 1549 C CA . PRO A 1 190 ? -21.319 -26.924 50.470 1.00 53.44 190 PRO A CA 1
ATOM 1550 C C . PRO A 1 190 ? -20.349 -27.591 49.502 1.00 53.44 190 PRO A C 1
ATOM 1552 O O . PRO A 1 190 ? -19.139 -27.372 49.569 1.00 53.44 190 PRO A O 1
ATOM 1555 N N . SER A 1 191 ? -20.888 -28.456 48.639 1.00 55.22 191 SER A N 1
ATOM 1556 C CA . SER A 1 191 ? -20.157 -29.078 47.553 1.00 55.22 191 SER A CA 1
ATOM 1557 C C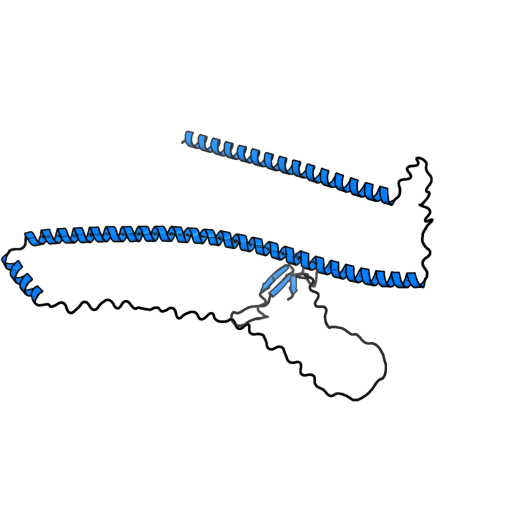 . SER A 1 191 ? -19.492 -27.926 46.829 1.00 55.22 191 SER A C 1
ATOM 1559 O O . SER A 1 191 ? -20.184 -27.072 46.265 1.00 55.22 191 SER A O 1
ATOM 1561 N N . THR A 1 192 ? -18.168 -27.848 46.951 1.00 51.78 192 THR A N 1
ATOM 1562 C CA . THR A 1 192 ? -17.340 -26.831 46.315 1.00 51.78 192 THR A CA 1
ATOM 1563 C C . THR A 1 192 ? -17.895 -26.570 44.922 1.00 51.78 192 THR A C 1
ATOM 1565 O O . THR A 1 192 ? -18.109 -27.560 44.208 1.00 51.78 192 THR A O 1
ATOM 1568 N N . PRO A 1 193 ? -18.145 -25.309 44.516 1.00 50.53 193 PRO A N 1
ATOM 1569 C CA . PRO A 1 193 ? -18.479 -25.036 43.130 1.00 50.53 193 PRO A CA 1
ATOM 1570 C C . PRO A 1 193 ? -17.413 -25.750 42.313 1.00 50.53 193 PRO A C 1
ATOM 1572 O O . PRO A 1 193 ? -16.219 -25.529 42.539 1.00 50.53 193 PRO A O 1
ATOM 1575 N N . GLN A 1 194 ? -17.834 -26.697 41.470 1.00 53.56 194 GLN A N 1
ATOM 1576 C CA . GLN A 1 194 ? -16.944 -27.336 40.520 1.00 53.56 194 GLN A CA 1
ATOM 1577 C C . GLN A 1 194 ? -16.409 -26.202 39.655 1.00 53.56 194 GLN A C 1
ATOM 1579 O O . GLN A 1 194 ? -17.009 -25.795 38.666 1.00 53.56 194 GLN A O 1
ATOM 1584 N N . ILE A 1 195 ? -15.274 -25.646 40.073 1.00 45.84 195 ILE A N 1
ATOM 1585 C CA . ILE A 1 195 ? -14.378 -24.911 39.214 1.00 45.84 195 ILE A CA 1
ATOM 1586 C C . ILE A 1 195 ? -14.082 -25.940 38.140 1.00 45.84 195 ILE A C 1
ATOM 1588 O O . ILE A 1 195 ? -13.345 -26.897 38.388 1.00 45.84 195 ILE A O 1
ATOM 1592 N N . HIS A 1 196 ? -14.729 -25.794 36.986 1.00 52.00 196 HIS A N 1
ATOM 1593 C CA . HIS A 1 196 ? -14.360 -26.498 35.774 1.00 52.00 196 HIS A CA 1
ATOM 1594 C C . HIS A 1 196 ? -12.920 -26.077 35.468 1.00 52.00 196 HIS A C 1
ATOM 1596 O O . HIS A 1 196 ? -12.649 -25.124 34.740 1.00 52.00 196 HIS A O 1
ATOM 1602 N N . LYS A 1 197 ? -11.975 -26.755 36.124 1.00 54.75 197 LYS A N 1
ATOM 1603 C CA . LYS A 1 197 ? -10.556 -26.697 35.839 1.00 54.75 197 LYS A CA 1
ATOM 1604 C C . LYS A 1 197 ? -10.420 -27.228 34.425 1.00 54.75 197 LYS A C 1
ATOM 1606 O O . LYS A 1 197 ? -10.577 -28.419 34.184 1.00 54.75 197 LYS A O 1
ATOM 1611 N N . GLY A 1 198 ? -10.138 -26.317 33.508 1.00 48.91 198 GLY A N 1
ATOM 1612 C CA . GLY A 1 198 ? -9.710 -26.660 32.167 1.00 48.91 198 GLY A CA 1
ATOM 1613 C C . GLY A 1 198 ? -10.818 -26.605 31.127 1.00 48.91 198 GLY A C 1
ATOM 1614 O O . GLY A 1 198 ? -11.189 -27.622 30.556 1.00 48.91 198 GLY A O 1
ATOM 1615 N N . PHE A 1 199 ? -11.138 -25.390 30.678 1.00 43.75 199 PHE A N 1
ATOM 1616 C CA . PHE A 1 199 ? -10.928 -25.165 29.248 1.00 43.75 199 PHE A CA 1
ATOM 1617 C C . PHE A 1 199 ? -9.414 -25.172 29.015 1.00 43.75 199 PHE A C 1
ATOM 1619 O O . PHE A 1 199 ? -8.752 -24.141 28.921 1.00 43.75 199 PHE A O 1
ATOM 1626 N N . THR A 1 200 ? -8.841 -26.374 28.993 1.00 48.16 200 THR A N 1
ATOM 1627 C CA . THR A 1 200 ? -7.551 -26.605 28.366 1.00 48.16 200 THR A CA 1
ATOM 1628 C C . THR A 1 200 ? -7.824 -26.307 26.906 1.00 48.16 200 THR A C 1
ATOM 1630 O O . THR A 1 200 ? -8.360 -27.150 26.190 1.00 48.16 200 THR A O 1
ATOM 1633 N N . VAL A 1 201 ? -7.550 -25.074 26.473 1.00 54.72 201 VAL A N 1
ATOM 1634 C CA . VAL A 1 201 ? -7.402 -24.790 25.049 1.00 54.72 201 VAL A CA 1
ATOM 1635 C C . VAL A 1 201 ? -6.387 -25.831 24.589 1.00 54.72 201 VAL A C 1
ATOM 1637 O O . VAL A 1 201 ? -5.255 -25.800 25.086 1.00 54.72 201 VAL A O 1
ATOM 1640 N N . PRO A 1 202 ? -6.784 -26.831 23.774 1.00 61.28 202 PRO A N 1
ATOM 1641 C CA . PRO A 1 202 ? -5.848 -27.849 23.345 1.00 61.28 202 PRO A CA 1
ATOM 1642 C C . PRO A 1 202 ? -4.666 -27.094 22.751 1.00 61.28 202 PRO A C 1
ATOM 1644 O O . PRO A 1 202 ? -4.906 -26.139 22.001 1.00 61.28 202 PRO A O 1
ATOM 1647 N N . PRO A 1 203 ? -3.417 -27.438 23.120 1.00 59.09 203 PRO A N 1
ATOM 1648 C CA . PRO A 1 203 ? -2.260 -26.752 22.583 1.00 59.09 203 PRO A CA 1
ATOM 1649 C C . PRO A 1 203 ? -2.453 -26.744 21.079 1.00 59.09 203 PRO A C 1
ATOM 1651 O O . PRO A 1 203 ? -2.575 -27.809 20.461 1.00 59.09 203 PRO A O 1
ATOM 1654 N N . ILE A 1 204 ? -2.581 -25.541 20.513 1.00 56.19 204 ILE A N 1
ATOM 1655 C CA . ILE A 1 204 ? -2.585 -25.355 19.075 1.00 56.19 204 ILE A CA 1
ATOM 1656 C C . ILE A 1 204 ? -1.191 -25.811 18.688 1.00 56.19 204 ILE A C 1
ATOM 1658 O O . ILE A 1 204 ? -0.234 -25.041 18.713 1.00 56.19 204 ILE A O 1
ATOM 1662 N N . LYS A 1 205 ? -1.060 -27.116 18.409 1.00 61.19 205 LYS A N 1
ATOM 1663 C CA . LYS A 1 205 ? 0.094 -27.668 17.726 1.00 61.19 205 LYS A CA 1
ATOM 1664 C C . LYS A 1 205 ? 0.243 -26.724 16.551 1.00 61.19 205 LYS A C 1
ATOM 1666 O O . LYS A 1 205 ? -0.748 -26.588 15.821 1.00 61.19 205 LYS A O 1
ATOM 1671 N N . PRO A 1 206 ? 1.383 -26.027 16.390 1.00 54.31 206 PRO A N 1
ATOM 1672 C CA . PRO A 1 206 ? 1.581 -25.228 15.204 1.00 54.31 206 PRO A CA 1
ATOM 1673 C C . PRO A 1 206 ? 1.282 -26.195 14.074 1.00 54.31 206 PRO A C 1
ATOM 1675 O O . PRO A 1 206 ? 1.954 -27.225 13.939 1.00 54.31 206 PRO A O 1
ATOM 1678 N N . LYS A 1 207 ? 0.179 -25.949 13.353 1.00 51.06 207 LYS A N 1
ATOM 1679 C CA . LYS A 1 207 ? -0.078 -26.634 12.101 1.00 51.06 207 LYS A CA 1
ATOM 1680 C C . LYS A 1 207 ? 1.153 -26.235 11.326 1.00 51.06 207 LYS A C 1
ATOM 1682 O O . LYS A 1 207 ? 1.249 -25.102 10.863 1.00 51.06 207 LYS A O 1
ATOM 1687 N N . LYS A 1 208 ? 2.144 -27.133 11.289 1.00 47.97 208 LYS A N 1
ATOM 1688 C CA . LYS A 1 208 ? 3.195 -27.099 10.298 1.00 47.97 208 LYS A CA 1
ATOM 1689 C C . LYS A 1 208 ? 2.372 -27.039 9.034 1.00 47.97 208 LYS A C 1
ATOM 1691 O O . LYS A 1 208 ? 1.767 -28.039 8.643 1.00 47.97 208 LYS A O 1
ATOM 1696 N N . PHE A 1 209 ? 2.245 -25.841 8.476 1.00 44.00 209 PHE A N 1
ATOM 1697 C CA . PHE A 1 209 ? 1.914 -25.674 7.089 1.00 44.00 209 PHE A CA 1
ATOM 1698 C C . PHE A 1 209 ? 3.054 -26.415 6.406 1.00 44.00 209 PHE A C 1
ATOM 1700 O O . PHE A 1 209 ? 4.104 -25.855 6.103 1.00 44.00 209 PHE A O 1
ATOM 1707 N N . LYS A 1 210 ? 2.874 -27.732 6.246 1.00 45.22 210 LYS A N 1
ATOM 1708 C CA . LYS A 1 210 ? 3.452 -28.452 5.139 1.00 45.22 210 LYS A CA 1
ATOM 1709 C C . LYS A 1 210 ? 2.918 -27.652 3.973 1.00 45.22 210 LYS A C 1
ATOM 1711 O O . LYS A 1 210 ? 1.749 -27.787 3.610 1.00 45.22 210 LYS A O 1
ATOM 1716 N N . ARG A 1 211 ? 3.745 -26.729 3.471 1.00 45.28 211 ARG A N 1
ATOM 1717 C CA . ARG A 1 211 ? 3.637 -26.291 2.092 1.00 45.28 211 ARG A CA 1
ATOM 1718 C C . ARG A 1 211 ? 3.397 -27.593 1.349 1.00 45.28 211 ARG A C 1
ATOM 1720 O O . ARG A 1 211 ? 4.229 -28.497 1.428 1.00 45.28 211 ARG A O 1
ATOM 1727 N N . LYS A 1 212 ? 2.212 -27.744 0.758 1.00 42.28 212 LYS A N 1
ATOM 1728 C CA . LYS A 1 212 ? 2.055 -28.693 -0.328 1.00 42.28 212 LYS A CA 1
ATOM 1729 C C . LYS A 1 212 ? 3.049 -28.184 -1.362 1.00 42.28 212 LYS A C 1
ATOM 1731 O O . LYS A 1 212 ? 2.737 -27.279 -2.124 1.00 42.28 212 LYS A O 1
ATOM 1736 N N . THR A 1 213 ? 4.282 -28.675 -1.294 1.00 45.59 213 THR A N 1
ATOM 1737 C CA . THR A 1 213 ? 5.093 -28.842 -2.480 1.00 45.59 213 THR A CA 1
ATOM 1738 C C . THR A 1 213 ? 4.218 -29.697 -3.369 1.00 45.59 213 THR A C 1
ATOM 1740 O O . THR A 1 213 ? 3.989 -30.876 -3.099 1.00 45.59 213 THR A O 1
ATOM 1743 N N . THR A 1 214 ? 3.595 -29.038 -4.338 1.00 47.16 214 THR A N 1
ATOM 1744 C CA . THR A 1 214 ? 3.084 -29.696 -5.527 1.00 47.16 214 THR A CA 1
ATOM 1745 C C . THR A 1 214 ? 4.148 -30.700 -5.968 1.00 47.16 214 THR A C 1
ATOM 1747 O O . THR A 1 214 ? 5.324 -30.318 -6.020 1.00 47.16 214 THR A O 1
ATOM 1750 N N . PRO A 1 215 ? 3.788 -31.972 -6.207 1.00 43.62 215 PRO A N 1
ATOM 1751 C CA . PRO A 1 215 ? 4.717 -32.919 -6.794 1.00 43.62 215 PRO A CA 1
ATOM 1752 C C . PRO A 1 215 ? 5.263 -32.276 -8.063 1.00 43.62 215 PRO A C 1
ATOM 1754 O O . PRO A 1 215 ? 4.494 -31.855 -8.928 1.00 43.62 215 PRO A O 1
ATOM 1757 N N . LYS A 1 216 ? 6.586 -32.126 -8.119 1.00 51.75 216 LYS A N 1
ATOM 1758 C CA . LYS A 1 216 ? 7.294 -31.845 -9.360 1.00 51.75 216 LYS A CA 1
ATOM 1759 C C . LYS A 1 216 ? 6.838 -32.930 -10.345 1.00 51.75 216 LYS A C 1
ATOM 1761 O O . LYS A 1 216 ? 6.967 -34.100 -9.984 1.00 51.75 216 LYS A O 1
ATOM 1766 N N . PRO A 1 217 ? 6.232 -32.593 -11.495 1.00 46.66 217 PRO A N 1
ATOM 1767 C CA . PRO A 1 217 ? 5.884 -33.610 -12.469 1.00 46.66 217 PRO A CA 1
ATOM 1768 C C . PRO A 1 217 ? 7.195 -34.251 -12.925 1.00 46.66 217 PRO A C 1
ATOM 1770 O O . PRO A 1 217 ? 8.072 -33.576 -13.461 1.00 46.66 217 PRO A O 1
ATOM 1773 N N . GLU A 1 218 ? 7.363 -35.532 -12.605 1.00 47.38 218 GLU A N 1
ATOM 1774 C CA . GLU A 1 218 ? 8.369 -36.375 -13.233 1.00 47.38 218 GLU A CA 1
ATOM 1775 C C . GLU A 1 218 ? 7.975 -36.501 -14.700 1.00 47.38 218 GLU A C 1
ATOM 1777 O O . GLU A 1 218 ? 6.992 -37.150 -15.063 1.00 47.38 218 GLU A O 1
ATOM 1782 N N . GLU A 1 219 ? 8.727 -35.785 -15.523 1.00 50.81 219 GLU A N 1
ATOM 1783 C CA . GLU A 1 219 ? 8.713 -35.866 -16.968 1.00 50.81 219 GLU A CA 1
ATOM 1784 C C . GLU A 1 219 ? 9.191 -37.272 -17.347 1.00 50.81 219 GLU A C 1
ATOM 1786 O O . GLU A 1 219 ? 10.381 -37.582 -17.348 1.00 50.81 219 GLU A O 1
ATOM 1791 N N . LYS A 1 220 ? 8.232 -38.173 -17.572 1.00 47.53 220 LYS A N 1
ATOM 1792 C CA . LYS A 1 220 ? 8.503 -39.455 -18.215 1.00 47.53 220 LYS A CA 1
ATOM 1793 C C . LYS A 1 220 ? 8.830 -39.160 -19.669 1.00 47.53 220 LYS A C 1
ATOM 1795 O O . LYS A 1 220 ? 7.929 -38.896 -20.457 1.00 47.53 220 LYS A O 1
ATOM 1800 N N . ILE A 1 221 ? 10.116 -39.204 -19.984 1.00 50.00 221 ILE A N 1
ATOM 1801 C CA . ILE A 1 221 ? 10.632 -39.317 -21.343 1.00 50.00 221 ILE A CA 1
ATOM 1802 C C . ILE A 1 221 ? 10.179 -40.684 -21.880 1.00 50.00 221 ILE A C 1
ATOM 1804 O O . ILE A 1 221 ? 10.523 -41.700 -21.272 1.00 50.00 221 ILE A O 1
ATOM 1808 N N . PRO A 1 222 ? 9.410 -40.757 -22.979 1.00 51.47 222 PRO A N 1
ATOM 1809 C CA . PRO A 1 222 ? 9.291 -41.984 -23.745 1.00 51.47 222 PRO A CA 1
ATOM 1810 C C . PRO A 1 222 ? 10.530 -42.097 -24.640 1.00 51.47 222 PRO A C 1
ATOM 1812 O O . PRO A 1 222 ? 10.671 -41.376 -25.628 1.00 51.47 222 PRO A O 1
ATOM 1815 N N . GLU A 1 223 ? 11.443 -42.988 -24.262 1.00 58.34 223 GLU A N 1
ATOM 1816 C CA . GLU A 1 223 ? 12.388 -43.600 -25.192 1.00 58.34 223 GLU A CA 1
ATOM 1817 C C . GLU A 1 223 ? 11.588 -44.508 -26.131 1.00 58.34 223 GLU A C 1
ATOM 1819 O O . GLU A 1 223 ? 11.023 -45.500 -25.682 1.00 58.34 223 GLU A O 1
ATOM 1824 N N . ASP A 1 224 ? 11.445 -44.091 -27.388 1.00 52.62 224 ASP A N 1
ATOM 1825 C CA . ASP A 1 224 ? 11.533 -44.924 -28.599 1.00 52.62 224 ASP A CA 1
ATOM 1826 C C . ASP A 1 224 ? 10.781 -44.254 -29.749 1.00 52.62 224 ASP A C 1
ATOM 1828 O O . ASP A 1 224 ? 9.572 -44.397 -29.875 1.00 52.62 224 ASP A O 1
ATOM 1832 N N . PHE A 1 225 ? 11.517 -43.559 -30.619 1.00 39.00 225 PHE A N 1
ATOM 1833 C CA . PHE A 1 225 ? 11.201 -43.453 -32.049 1.00 39.00 225 PHE A CA 1
ATOM 1834 C C . PHE A 1 225 ? 12.500 -43.198 -32.827 1.00 39.00 225 PHE A C 1
ATOM 1836 O O . PHE A 1 225 ? 12.729 -42.147 -33.418 1.00 39.00 225 PHE A O 1
ATOM 1843 N N . ASN A 1 226 ? 13.375 -44.203 -32.831 1.00 48.91 226 ASN A N 1
ATOM 1844 C CA . ASN A 1 226 ? 14.289 -44.394 -33.950 1.00 48.91 226 ASN A CA 1
ATOM 1845 C C . ASN A 1 226 ? 13.482 -45.024 -35.084 1.00 48.91 226 ASN A C 1
ATOM 1847 O O . ASN A 1 226 ? 13.141 -46.198 -34.959 1.00 48.91 226 ASN A O 1
ATOM 1851 N N . SER A 1 227 ? 13.178 -44.269 -36.151 1.00 48.66 227 SER A N 1
ATOM 1852 C CA . SER A 1 227 ? 13.139 -44.751 -37.549 1.00 48.66 227 SER A CA 1
ATOM 1853 C C . SER A 1 227 ? 12.622 -43.699 -38.561 1.00 48.66 227 SER A C 1
ATOM 1855 O O . SER A 1 227 ? 11.414 -43.548 -38.701 1.00 48.66 227 SER A O 1
ATOM 1857 N N . ILE A 1 228 ? 13.560 -43.153 -39.367 1.00 44.75 228 ILE A N 1
ATOM 1858 C CA . ILE A 1 228 ? 13.455 -42.891 -40.836 1.00 44.75 228 ILE A CA 1
ATOM 1859 C C . ILE A 1 228 ? 12.690 -41.599 -41.276 1.00 44.75 228 ILE A C 1
ATOM 1861 O O . ILE A 1 228 ? 11.680 -41.267 -40.669 1.00 44.75 228 ILE A O 1
ATOM 1865 N N . PRO A 1 229 ? 13.032 -40.916 -42.400 1.00 50.62 229 PRO A N 1
ATOM 1866 C CA . PRO A 1 229 ? 14.300 -40.334 -42.861 1.00 50.62 229 PRO A CA 1
ATOM 1867 C C . PRO A 1 229 ? 14.164 -38.835 -43.263 1.00 50.62 229 PRO A C 1
ATOM 1869 O O . PRO A 1 229 ? 13.086 -38.253 -43.329 1.00 50.62 229 PRO A O 1
ATOM 1872 N N . SER A 1 230 ? 15.307 -38.237 -43.590 1.00 54.28 230 SER A N 1
ATOM 1873 C CA . SER A 1 230 ? 15.476 -36.966 -44.304 1.00 54.28 230 SER A CA 1
ATOM 1874 C C . SER A 1 230 ? 14.750 -36.933 -45.659 1.00 54.28 230 SER A C 1
ATOM 1876 O O . SER A 1 230 ? 14.866 -37.904 -46.400 1.00 54.28 230 SER A O 1
ATOM 1878 N N . GLU A 1 231 ? 14.073 -35.822 -45.989 1.00 47.19 231 GLU A N 1
ATOM 1879 C CA . GLU A 1 231 ? 14.302 -35.006 -47.205 1.00 47.19 231 GLU A CA 1
ATOM 1880 C C . GLU A 1 231 ? 13.298 -33.835 -47.331 1.00 47.19 231 GLU A C 1
ATOM 1882 O O . GLU A 1 231 ? 12.084 -34.007 -47.309 1.00 47.19 231 GLU A O 1
ATOM 1887 N N . ASP A 1 232 ? 13.871 -32.633 -47.420 1.00 45.50 232 ASP A N 1
ATOM 1888 C CA . ASP A 1 232 ? 13.487 -31.432 -48.167 1.00 45.50 232 ASP A CA 1
ATOM 1889 C C . ASP A 1 232 ? 12.008 -31.039 -48.392 1.00 45.50 232 ASP A C 1
ATOM 1891 O O . ASP A 1 232 ? 11.256 -31.628 -49.166 1.00 45.50 232 ASP A O 1
ATOM 1895 N N . SER A 1 233 ? 11.710 -29.823 -47.909 1.00 41.50 233 SER A N 1
ATOM 1896 C CA . SER A 1 233 ? 11.283 -28.667 -48.723 1.00 41.50 233 SER A CA 1
ATOM 1897 C C . SER A 1 233 ? 9.998 -27.943 -48.265 1.00 41.50 233 SER A C 1
ATOM 1899 O O . SER A 1 233 ? 8.929 -28.512 -48.093 1.00 41.50 233 SER A O 1
ATOM 1901 N N . THR A 1 234 ? 10.145 -26.616 -48.185 1.00 35.25 234 THR A N 1
ATOM 1902 C CA . THR A 1 234 ? 9.153 -25.588 -48.554 1.00 35.25 234 THR A CA 1
ATOM 1903 C C . THR A 1 234 ? 7.955 -25.319 -47.626 1.00 35.25 234 THR A C 1
ATOM 1905 O O . THR A 1 234 ? 6.888 -25.906 -47.739 1.00 35.25 234 THR A O 1
ATOM 1908 N N . THR A 1 235 ? 8.128 -24.271 -46.812 1.00 46.50 235 THR A N 1
ATOM 1909 C CA . THR A 1 235 ? 7.208 -23.125 -46.651 1.00 46.50 235 THR A CA 1
ATOM 1910 C C . THR A 1 235 ? 5.719 -23.418 -46.425 1.00 46.50 235 THR A C 1
ATOM 1912 O O . THR A 1 235 ? 4.984 -23.508 -47.396 1.00 46.50 235 THR A O 1
ATOM 1915 N N . PHE A 1 236 ? 5.236 -23.369 -45.174 1.00 35.25 236 PHE A N 1
ATOM 1916 C CA . PHE A 1 236 ? 3.945 -22.740 -44.829 1.00 35.25 236 PHE A CA 1
ATOM 1917 C C . PHE A 1 236 ? 3.810 -22.491 -43.308 1.00 35.25 236 PHE A C 1
ATOM 1919 O O . PHE A 1 236 ? 3.854 -23.412 -42.503 1.00 35.25 236 PHE A O 1
ATOM 1926 N N . SER A 1 237 ? 3.660 -21.207 -42.964 1.00 42.53 237 SER A N 1
ATOM 1927 C CA . SER A 1 237 ? 3.036 -20.606 -41.768 1.00 42.53 237 SER A CA 1
ATOM 1928 C C . SER A 1 237 ? 3.149 -21.312 -40.407 1.00 42.53 237 SER A C 1
ATOM 1930 O O . SER A 1 237 ? 2.261 -22.054 -39.990 1.00 42.53 237 SER A O 1
ATOM 1932 N N . GLU A 1 238 ? 4.161 -20.903 -39.651 1.00 40.97 238 GLU A N 1
ATOM 1933 C CA . GLU A 1 238 ? 4.229 -21.023 -38.197 1.00 40.97 238 GLU A CA 1
ATOM 1934 C C . GLU A 1 238 ? 3.443 -19.850 -37.580 1.00 40.97 238 GLU A C 1
ATOM 1936 O O . GLU A 1 238 ? 3.947 -18.738 -37.412 1.00 40.97 238 GLU A O 1
ATOM 1941 N N . LEU A 1 239 ? 2.147 -20.072 -37.351 1.00 50.53 239 LEU A N 1
ATOM 1942 C CA . LEU A 1 239 ? 1.312 -19.218 -36.513 1.00 50.53 239 LEU A CA 1
ATOM 1943 C C . LEU A 1 239 ? 1.000 -19.953 -35.212 1.00 50.53 239 LEU A C 1
ATOM 1945 O O . LEU A 1 239 ? 0.680 -21.138 -35.208 1.00 50.53 239 LEU A O 1
ATOM 1949 N N . ASP A 1 240 ? 1.031 -19.162 -34.146 1.00 50.09 240 ASP A N 1
ATOM 1950 C CA . ASP A 1 240 ? 0.434 -19.417 -32.841 1.00 50.09 240 ASP A CA 1
ATOM 1951 C C . ASP A 1 240 ? 1.158 -20.395 -31.924 1.00 50.09 240 ASP A C 1
ATOM 1953 O O . ASP A 1 240 ? 0.652 -21.456 -31.574 1.00 50.09 240 ASP A O 1
ATOM 1957 N N . SER A 1 241 ? 2.285 -19.939 -31.379 1.00 52.19 241 SER A N 1
ATOM 1958 C CA . SER A 1 241 ? 2.628 -20.207 -29.983 1.00 52.19 241 SER A CA 1
ATOM 1959 C C . SER A 1 241 ? 3.492 -19.074 -29.423 1.00 52.19 241 SER A C 1
ATOM 1961 O O . SER A 1 241 ? 4.519 -18.712 -29.979 1.00 52.19 241 SER A O 1
ATOM 1963 N N . GLU A 1 242 ? 3.035 -18.518 -28.301 1.00 49.53 242 GLU A N 1
ATOM 1964 C CA . GLU A 1 242 ? 3.853 -17.783 -27.327 1.00 49.53 242 GLU A CA 1
ATOM 1965 C C . GLU A 1 242 ? 4.244 -16.334 -27.654 1.00 49.53 242 GLU A C 1
ATOM 1967 O O . GLU A 1 242 ? 5.400 -15.922 -27.677 1.00 49.53 242 GLU A O 1
ATOM 1972 N N . LYS A 1 243 ? 3.217 -15.483 -27.701 1.00 44.56 243 LYS A N 1
ATOM 1973 C CA . LYS A 1 243 ? 3.325 -14.104 -27.209 1.00 44.56 243 LYS A CA 1
ATOM 1974 C C . LYS A 1 243 ? 2.494 -13.953 -25.936 1.00 44.56 243 LYS A C 1
ATOM 1976 O O . LYS A 1 243 ? 1.411 -13.371 -25.939 1.00 44.56 243 LYS A O 1
ATOM 1981 N N . ILE A 1 244 ? 3.026 -14.440 -24.813 1.00 47.38 244 ILE A N 1
ATOM 1982 C CA . ILE A 1 244 ? 2.648 -13.926 -23.489 1.00 47.38 244 ILE A CA 1
ATOM 1983 C C . ILE A 1 244 ? 3.307 -12.548 -23.377 1.00 47.38 244 ILE A C 1
ATOM 1985 O O . ILE A 1 244 ? 4.362 -12.361 -22.781 1.00 47.38 244 ILE A O 1
ATOM 1989 N N . ILE A 1 245 ? 2.716 -11.578 -24.072 1.00 47.25 245 ILE A N 1
ATOM 1990 C CA . ILE A 1 245 ? 3.061 -10.174 -23.930 1.00 47.25 245 ILE A CA 1
ATOM 1991 C C . ILE A 1 245 ? 2.425 -9.713 -22.623 1.00 47.25 245 ILE A C 1
ATOM 1993 O O . ILE A 1 245 ? 1.224 -9.457 -22.540 1.00 47.25 245 ILE A O 1
ATOM 1997 N N . GLU A 1 246 ? 3.259 -9.580 -21.602 1.00 47.84 246 GLU A N 1
ATOM 1998 C CA . GLU A 1 246 ? 2.964 -8.923 -20.331 1.00 47.84 246 GLU A CA 1
ATOM 1999 C C . GLU A 1 246 ? 2.907 -7.390 -20.499 1.00 47.84 246 GLU A C 1
ATOM 2001 O O . GLU A 1 246 ? 3.427 -6.606 -19.711 1.00 47.84 246 GLU A O 1
ATOM 2006 N N . GLU A 1 247 ? 2.266 -6.932 -21.571 1.00 47.66 247 GLU A N 1
ATOM 2007 C CA . GLU A 1 247 ? 1.975 -5.529 -21.798 1.00 47.66 247 GLU A CA 1
ATOM 2008 C C . GLU A 1 247 ? 0.578 -5.278 -21.252 1.00 47.66 247 GLU A C 1
ATOM 2010 O O . GLU A 1 247 ? -0.376 -6.032 -21.454 1.00 47.66 247 GLU A O 1
ATOM 2015 N N . THR A 1 248 ? 0.456 -4.207 -20.491 1.00 48.72 248 THR A N 1
ATOM 2016 C CA . THR A 1 248 ? -0.766 -3.775 -19.826 1.00 48.72 248 THR A CA 1
ATOM 2017 C C . THR A 1 248 ? -1.789 -3.237 -20.838 1.00 48.72 248 THR A C 1
ATOM 2019 O O . THR A 1 248 ? -2.316 -2.137 -20.688 1.00 48.72 248 THR A O 1
ATOM 2022 N N . VAL A 1 249 ? -2.155 -4.035 -21.850 1.00 56.44 249 VAL A N 1
ATOM 2023 C CA . VAL A 1 249 ? -3.245 -3.806 -22.817 1.00 56.44 249 VAL A CA 1
ATOM 2024 C C . VAL A 1 249 ? -4.602 -3.996 -22.122 1.00 56.44 249 VAL A C 1
ATOM 2026 O O . VAL A 1 249 ? -5.535 -4.629 -22.605 1.00 56.44 249 VAL A O 1
ATOM 2029 N N . ARG A 1 250 ? -4.733 -3.479 -20.903 1.00 65.19 250 ARG A N 1
ATOM 2030 C CA . ARG A 1 250 ? -5.911 -3.663 -20.069 1.00 65.19 250 ARG A CA 1
ATOM 2031 C C . ARG A 1 250 ? -6.908 -2.568 -20.427 1.00 65.19 250 ARG A C 1
ATOM 2033 O O . ARG A 1 250 ? -6.853 -1.473 -19.869 1.00 65.19 250 ARG A O 1
ATOM 2040 N N . ARG A 1 251 ? -7.847 -2.926 -21.313 1.00 80.38 251 ARG A N 1
ATOM 2041 C CA . ARG A 1 251 ? -9.064 -2.188 -21.720 1.00 80.38 251 ARG A CA 1
ATOM 2042 C C . ARG A 1 251 ? -8.896 -1.255 -22.927 1.00 80.38 251 ARG A C 1
ATOM 2044 O O . ARG A 1 251 ? -9.068 -0.045 -22.808 1.00 80.38 251 ARG A O 1
ATOM 2051 N N . LYS A 1 252 ? -8.632 -1.826 -24.105 1.00 93.38 252 LYS A N 1
ATOM 2052 C CA . LYS A 1 252 ? -8.901 -1.163 -25.394 1.00 93.38 252 LYS A CA 1
ATOM 2053 C C . LYS A 1 252 ? -10.169 -1.753 -26.000 1.00 93.38 252 LYS A C 1
ATOM 2055 O O . LYS A 1 252 ? -10.329 -2.970 -26.002 1.00 93.38 252 LYS A O 1
ATOM 2060 N N . CYS A 1 253 ? -11.079 -0.908 -26.481 1.00 95.19 253 CYS A N 1
ATOM 2061 C CA . CYS A 1 253 ? -12.249 -1.399 -27.206 1.00 95.19 253 CYS A CA 1
ATOM 2062 C C . CYS A 1 253 ? -11.804 -2.042 -28.533 1.00 95.19 253 CYS A C 1
ATOM 2064 O O . CYS A 1 253 ? -11.112 -1.369 -29.292 1.00 95.19 253 CYS A O 1
ATOM 2066 N N . PRO A 1 254 ? -12.216 -3.278 -28.862 1.00 95.88 254 PRO A N 1
ATOM 2067 C CA . PRO A 1 254 ? -11.771 -3.941 -30.090 1.00 95.88 254 PRO A CA 1
ATOM 2068 C C . PRO A 1 254 ? -12.313 -3.277 -31.363 1.00 95.88 254 PRO A C 1
ATOM 2070 O O . PRO A 1 254 ? -11.709 -3.396 -32.418 1.00 95.88 254 PRO A O 1
ATOM 2073 N N . THR A 1 255 ? -13.438 -2.559 -31.276 1.00 96.44 255 THR A N 1
ATOM 2074 C CA . THR A 1 255 ? -14.075 -1.941 -32.449 1.00 96.44 255 THR A CA 1
ATOM 2075 C C . THR A 1 255 ? -13.582 -0.522 -32.706 1.00 96.44 255 THR A C 1
ATOM 2077 O O . THR A 1 255 ? -13.197 -0.203 -33.821 1.00 96.44 255 THR A O 1
ATOM 2080 N N . CYS A 1 256 ? -13.612 0.353 -31.695 1.00 95.50 256 CYS A N 1
ATOM 2081 C CA . CYS A 1 256 ? -13.252 1.767 -31.868 1.00 95.50 256 CYS A CA 1
ATOM 2082 C C . CYS A 1 256 ? -11.882 2.131 -31.286 1.00 95.50 256 CYS A C 1
ATOM 2084 O O . CYS A 1 256 ? -11.538 3.308 -31.240 1.00 95.50 256 CYS A O 1
ATOM 2086 N N . LEU A 1 257 ? -11.136 1.145 -30.773 1.00 94.31 257 LEU A N 1
ATOM 2087 C CA . LEU A 1 257 ? -9.803 1.308 -30.178 1.00 94.31 257 LEU A CA 1
ATOM 2088 C C . LEU A 1 257 ? -9.728 2.325 -29.030 1.00 94.31 257 LEU A C 1
ATOM 2090 O O . LEU A 1 257 ? -8.642 2.734 -28.625 1.00 94.31 257 LEU A O 1
ATOM 2094 N N . ASN A 1 258 ? -10.871 2.698 -28.448 1.00 92.88 258 ASN A N 1
ATOM 2095 C CA . ASN A 1 258 ? -10.918 3.631 -27.334 1.00 92.88 258 ASN A CA 1
ATOM 2096 C C . ASN A 1 258 ? -10.142 3.078 -26.130 1.00 92.88 258 ASN A C 1
ATOM 2098 O O . ASN A 1 258 ? -10.393 1.959 -25.676 1.00 92.88 258 ASN A O 1
ATOM 2102 N N . THR A 1 259 ? -9.230 3.894 -25.613 1.00 93.94 259 THR A N 1
ATOM 2103 C CA . THR A 1 259 ? -8.353 3.621 -24.464 1.00 93.94 259 THR A CA 1
ATOM 2104 C C . THR A 1 259 ? -8.838 4.303 -23.182 1.00 93.94 259 THR A C 1
ATOM 2106 O O . THR A 1 259 ? -8.345 4.011 -22.090 1.00 93.94 259 THR A O 1
ATOM 2109 N N . ASN A 1 260 ? -9.810 5.218 -23.278 1.00 93.44 260 ASN A N 1
ATOM 2110 C CA . ASN A 1 260 ? -10.273 5.994 -22.134 1.00 93.44 260 ASN A CA 1
ATOM 2111 C C . ASN A 1 260 ? -11.090 5.133 -21.164 1.00 93.44 260 ASN A C 1
ATOM 2113 O O . ASN A 1 260 ? -12.264 4.839 -21.399 1.00 93.44 260 ASN A O 1
ATOM 2117 N N . LYS A 1 261 ? -10.495 4.816 -20.006 1.00 93.00 261 LYS A N 1
ATOM 2118 C CA . LYS A 1 261 ? -11.107 3.995 -18.943 1.00 93.00 261 LYS A CA 1
ATOM 2119 C C . LYS A 1 261 ? -12.479 4.503 -18.479 1.00 93.00 261 LYS A C 1
ATOM 2121 O O . LYS A 1 261 ? -13.336 3.689 -18.165 1.00 93.00 261 LYS A O 1
ATOM 2126 N N . LYS A 1 262 ? -12.714 5.823 -18.479 1.00 94.25 262 LYS A N 1
ATOM 2127 C CA . LYS A 1 262 ? -14.005 6.435 -18.088 1.00 94.25 262 LYS A CA 1
ATOM 2128 C C . LYS A 1 262 ? -15.174 5.995 -18.978 1.00 94.25 262 LYS A C 1
ATOM 2130 O O . LYS A 1 262 ? -16.313 5.957 -18.525 1.00 94.25 262 LYS A O 1
ATOM 2135 N N . PHE A 1 263 ? -14.890 5.649 -20.232 1.00 94.94 263 PHE A N 1
ATOM 2136 C CA . PHE A 1 263 ? -15.886 5.221 -21.209 1.00 94.94 263 PHE A CA 1
ATOM 2137 C C . PHE A 1 263 ? -15.954 3.698 -21.360 1.00 94.94 263 PHE A C 1
ATOM 2139 O O . PHE A 1 263 ? -16.696 3.224 -22.209 1.00 94.94 263 PHE A O 1
ATOM 2146 N N . ILE A 1 264 ? -15.214 2.914 -20.575 1.00 96.25 264 ILE A N 1
ATOM 2147 C CA . ILE A 1 264 ? -15.282 1.449 -20.618 1.00 96.25 264 ILE A CA 1
ATOM 2148 C C . ILE A 1 264 ? -15.891 0.975 -19.305 1.00 96.25 264 ILE A C 1
ATOM 2150 O O . ILE A 1 264 ? -15.246 1.016 -18.258 1.00 96.25 264 ILE A O 1
ATOM 2154 N N . ARG A 1 265 ? -17.154 0.546 -19.362 1.00 96.62 265 ARG A N 1
ATOM 2155 C CA . ARG A 1 265 ? -17.881 0.035 -18.196 1.00 96.62 265 ARG A CA 1
ATOM 2156 C C . ARG A 1 265 ? -17.637 -1.463 -18.051 1.00 96.62 265 ARG A C 1
ATOM 2158 O O . ARG A 1 265 ? -17.660 -2.187 -19.043 1.00 96.62 265 ARG A O 1
ATOM 2165 N N . GLU A 1 266 ? -17.411 -1.908 -16.823 1.00 96.50 266 GLU A N 1
ATOM 2166 C CA . GLU A 1 266 ? -17.224 -3.316 -16.468 1.00 96.50 266 GLU A CA 1
ATOM 2167 C C . GLU A 1 266 ? -18.513 -3.849 -15.829 1.00 96.50 266 GLU A C 1
ATOM 2169 O O . GLU A 1 266 ? -19.091 -3.195 -14.962 1.00 96.50 266 GLU A O 1
ATOM 2174 N N . PHE A 1 267 ? -18.970 -5.017 -16.273 1.00 96.56 267 PHE A N 1
ATOM 2175 C CA . PHE A 1 267 ? -20.176 -5.687 -15.790 1.00 96.56 267 PHE A CA 1
ATOM 2176 C C . PHE A 1 267 ? -19.905 -7.175 -15.549 1.00 96.56 267 PHE A C 1
ATOM 2178 O O . PHE A 1 267 ? -19.004 -7.757 -16.150 1.00 96.56 267 PHE A O 1
ATOM 2185 N N . ASN A 1 268 ? -20.711 -7.805 -14.694 1.00 97.00 268 ASN A N 1
ATOM 2186 C CA . ASN A 1 268 ? -20.643 -9.249 -14.466 1.00 97.00 268 ASN A CA 1
ATOM 2187 C C . ASN A 1 268 ? -21.313 -10.004 -15.624 1.00 97.00 268 ASN A C 1
ATOM 2189 O O . ASN A 1 268 ? -22.487 -9.777 -15.925 1.00 97.00 268 ASN A O 1
ATOM 2193 N N . ASP A 1 269 ? -20.583 -10.927 -16.246 1.00 97.25 269 ASP A N 1
ATOM 2194 C CA . ASP A 1 269 ? -21.083 -11.818 -17.287 1.00 97.25 269 ASP A CA 1
ATOM 2195 C C . ASP A 1 269 ? -21.806 -13.016 -16.667 1.00 97.25 269 ASP A C 1
ATOM 2197 O O . ASP A 1 269 ? -21.199 -14.037 -16.343 1.00 97.25 269 ASP A O 1
ATOM 2201 N N . LYS A 1 270 ? -23.131 -12.912 -16.526 1.00 96.06 270 LYS A N 1
ATOM 2202 C CA . LYS A 1 270 ? -23.957 -14.003 -15.986 1.00 96.06 270 LYS A CA 1
ATOM 2203 C C . LYS A 1 270 ? -23.923 -15.280 -16.837 1.00 96.06 270 LYS A C 1
ATOM 2205 O O . LYS A 1 270 ? -24.294 -16.330 -16.324 1.00 96.06 270 LYS A O 1
ATOM 2210 N N . SER A 1 271 ? -23.484 -15.197 -18.098 1.00 96.56 271 SER A N 1
ATOM 2211 C CA . SER A 1 271 ? -23.320 -16.368 -18.969 1.00 96.56 271 SER A CA 1
ATOM 2212 C C . SER A 1 271 ? -22.036 -17.152 -18.687 1.00 96.56 271 SER A C 1
ATOM 2214 O O . SER A 1 271 ? -21.953 -18.323 -19.041 1.00 96.56 271 SER A O 1
ATOM 2216 N N . ASN A 1 272 ? -21.048 -16.530 -18.035 1.00 96.38 272 ASN A N 1
ATOM 2217 C CA . ASN A 1 272 ? -19.768 -17.150 -17.716 1.00 96.38 272 ASN A CA 1
ATOM 2218 C C . ASN A 1 272 ? -19.628 -17.311 -16.200 1.00 96.38 272 ASN A C 1
ATOM 2220 O O . ASN A 1 272 ? -19.255 -16.374 -15.495 1.00 96.38 272 ASN A O 1
ATOM 2224 N N . ILE A 1 273 ? -19.957 -18.492 -15.685 1.00 96.44 273 ILE A N 1
ATOM 2225 C CA . ILE A 1 273 ? -19.823 -18.803 -14.260 1.00 96.44 273 ILE A CA 1
ATOM 2226 C C . ILE A 1 273 ? -18.432 -19.400 -14.045 1.00 96.44 273 ILE A C 1
ATOM 2228 O O . ILE A 1 273 ? -18.172 -20.524 -14.458 1.00 96.44 273 ILE A O 1
ATOM 2232 N N . LEU A 1 274 ? -17.545 -18.648 -13.390 1.00 95.56 274 LEU A N 1
ATOM 2233 C CA . LEU A 1 274 ? -16.182 -19.098 -13.086 1.00 95.56 274 LEU A CA 1
ATOM 2234 C C . LEU A 1 274 ? -16.158 -20.089 -11.921 1.00 95.56 274 LEU A C 1
ATOM 2236 O O . LEU A 1 274 ? -15.360 -21.018 -11.904 1.00 95.56 274 LEU A O 1
ATOM 2240 N N . MET A 1 275 ? -17.027 -19.882 -10.931 1.00 94.12 275 MET A N 1
ATOM 2241 C CA . MET A 1 275 ? -17.154 -20.766 -9.777 1.00 94.12 275 MET A CA 1
ATOM 2242 C C . MET A 1 275 ? -18.607 -20.813 -9.324 1.00 94.12 275 MET A C 1
ATOM 2244 O O . MET A 1 275 ? -19.284 -19.786 -9.282 1.00 94.12 275 MET A O 1
ATOM 2248 N N . GLN A 1 276 ? -19.100 -22.006 -8.998 1.00 94.94 276 GLN A N 1
ATOM 2249 C CA . GLN A 1 276 ? -20.514 -22.214 -8.686 1.00 94.94 276 GLN A CA 1
ATOM 2250 C C . GLN A 1 276 ? -20.847 -21.926 -7.213 1.00 94.94 276 GLN A C 1
ATOM 2252 O O . GLN A 1 276 ? -21.951 -21.449 -6.936 1.00 94.94 276 GLN A O 1
ATOM 2257 N N . TYR A 1 277 ? -19.902 -22.151 -6.287 1.00 92.62 277 TYR A N 1
ATOM 2258 C CA . TYR A 1 277 ? -20.056 -21.838 -4.862 1.00 92.62 277 TYR A CA 1
ATOM 2259 C C . TYR A 1 277 ? -18.721 -21.427 -4.194 1.00 92.62 277 TYR A C 1
ATOM 2261 O O . TYR A 1 277 ? -17.814 -22.257 -4.128 1.00 92.62 277 TYR A O 1
ATOM 2269 N N . PRO A 1 278 ? -18.591 -20.187 -3.672 1.00 91.94 278 PRO A N 1
ATOM 2270 C CA . PRO A 1 278 ? -19.504 -19.056 -3.872 1.00 91.94 278 PRO A CA 1
ATOM 2271 C C . PRO A 1 278 ? -19.656 -18.717 -5.362 1.00 91.94 278 PRO A C 1
ATOM 2273 O O . PRO A 1 278 ? -18.734 -18.916 -6.150 1.00 91.94 278 PRO A O 1
ATOM 2276 N N . ARG A 1 279 ? -20.840 -18.248 -5.772 1.00 95.56 279 ARG A N 1
ATOM 2277 C CA . ARG A 1 279 ? -21.129 -18.010 -7.192 1.00 95.56 279 ARG A CA 1
ATOM 2278 C C . ARG A 1 279 ? -20.363 -16.783 -7.698 1.00 95.56 279 ARG A C 1
ATOM 2280 O O . ARG A 1 279 ? -20.732 -15.657 -7.372 1.00 95.56 279 ARG A O 1
ATOM 2287 N N . ILE A 1 280 ? -19.326 -17.003 -8.505 1.00 96.69 280 ILE A N 1
ATOM 2288 C CA . ILE A 1 280 ? -18.502 -15.956 -9.122 1.00 96.69 280 ILE A CA 1
ATOM 2289 C C . ILE A 1 280 ? -18.749 -15.949 -10.630 1.00 96.69 280 ILE A C 1
ATOM 2291 O O . ILE A 1 280 ? -18.604 -16.972 -11.300 1.00 96.69 280 ILE A O 1
ATOM 2295 N N . TYR A 1 281 ? -19.096 -14.781 -11.162 1.00 97.94 281 TYR A N 1
ATOM 2296 C CA . TYR A 1 281 ? -19.274 -14.557 -12.594 1.00 97.94 281 TYR A CA 1
ATOM 2297 C C . TYR A 1 281 ? -18.003 -13.965 -13.210 1.00 97.94 281 TYR A C 1
ATOM 2299 O O . TYR A 1 281 ? -17.270 -13.224 -12.552 1.00 97.94 281 TYR A O 1
ATOM 2307 N N . GLY A 1 282 ? -17.761 -14.271 -14.482 1.00 96.19 282 GLY A N 1
ATOM 2308 C CA . GLY A 1 282 ? -16.742 -13.612 -15.289 1.00 96.19 282 GLY A CA 1
ATOM 2309 C C . GLY A 1 282 ? -17.053 -12.128 -15.483 1.00 96.19 282 GLY A C 1
ATOM 2310 O O . GLY A 1 282 ? -18.144 -11.652 -15.170 1.00 96.19 282 GLY A O 1
ATOM 2311 N N . LYS A 1 283 ? -16.087 -11.377 -16.007 1.00 96.38 283 LYS A N 1
ATOM 2312 C CA . LYS A 1 283 ? -16.249 -9.950 -16.311 1.00 96.38 283 LYS A CA 1
ATOM 2313 C C . LYS A 1 283 ? -16.507 -9.758 -17.804 1.00 96.38 283 LYS A C 1
ATOM 2315 O O . LYS A 1 283 ? -15.987 -10.506 -18.624 1.00 96.38 283 LYS A O 1
ATOM 2320 N N . LYS A 1 284 ? -17.316 -8.756 -18.139 1.00 96.62 284 LYS A N 1
ATOM 2321 C CA . LYS A 1 284 ? -17.573 -8.269 -19.498 1.00 96.62 284 LYS A CA 1
ATOM 2322 C C . LYS A 1 284 ? -17.358 -6.762 -19.528 1.00 96.62 284 LYS A C 1
ATOM 2324 O O . LYS A 1 284 ? -17.731 -6.052 -18.593 1.00 96.62 284 LYS A O 1
ATOM 2329 N N . TYR A 1 285 ? -16.796 -6.265 -20.613 1.00 96.69 285 TYR A N 1
ATOM 2330 C CA . TYR A 1 285 ? -16.578 -4.849 -20.867 1.00 96.69 285 TYR A CA 1
ATOM 2331 C C . TYR A 1 285 ? -17.582 -4.328 -21.888 1.00 96.69 285 TYR A C 1
ATOM 2333 O O . TYR A 1 285 ? -17.942 -5.035 -22.824 1.00 96.69 285 TYR A O 1
ATOM 2341 N N . LYS A 1 286 ? -18.021 -3.077 -21.722 1.00 97.31 286 LYS A N 1
ATOM 2342 C CA . LYS A 1 286 ? -18.887 -2.364 -22.668 1.00 97.31 286 LYS A CA 1
ATOM 2343 C C . LYS A 1 286 ? -18.333 -0.977 -22.959 1.00 97.31 286 LYS A C 1
ATOM 2345 O O . LYS A 1 286 ? -18.099 -0.191 -22.037 1.00 97.31 286 LYS A O 1
ATOM 2350 N N . CYS A 1 287 ? -18.153 -0.657 -24.239 1.00 97.50 287 CYS A N 1
ATOM 2351 C CA . CYS A 1 287 ? -17.703 0.666 -24.666 1.00 97.50 287 CYS A CA 1
ATOM 2352 C C . CYS A 1 287 ? -18.867 1.664 -24.632 1.00 97.50 287 CYS A C 1
ATOM 2354 O O . CYS A 1 287 ? -19.923 1.420 -25.203 1.00 97.50 287 CYS A O 1
ATOM 2356 N N . GLY A 1 288 ? -18.673 2.820 -24.008 1.00 96.44 288 GLY A N 1
ATOM 2357 C CA . GLY A 1 288 ? -19.651 3.905 -23.952 1.00 96.44 288 GLY A CA 1
ATOM 2358 C C . GLY A 1 288 ? -19.803 4.667 -25.270 1.00 96.44 288 GLY A C 1
ATOM 2359 O O . GLY A 1 288 ? -20.794 5.366 -25.432 1.00 96.44 288 GLY A O 1
ATOM 2360 N N . ILE A 1 289 ? -18.852 4.515 -26.200 1.00 96.50 289 ILE A N 1
ATOM 2361 C CA . ILE A 1 289 ? -18.857 5.193 -27.504 1.00 96.50 289 ILE A CA 1
ATOM 2362 C C . ILE A 1 289 ? -19.607 4.342 -28.538 1.00 96.50 289 ILE A C 1
ATOM 2364 O O . ILE A 1 289 ? -20.680 4.720 -28.989 1.00 96.50 289 ILE A O 1
ATOM 2368 N N . CYS A 1 290 ? -19.074 3.163 -28.879 1.00 96.75 290 CYS A N 1
ATOM 2369 C CA . CYS A 1 290 ? -19.638 2.295 -29.922 1.00 96.75 290 CYS A CA 1
ATOM 2370 C C . CYS A 1 290 ? -20.583 1.204 -29.396 1.00 96.75 290 CYS A C 1
ATOM 2372 O O . CYS A 1 290 ? -21.137 0.451 -30.187 1.00 96.75 290 CYS A O 1
ATOM 2374 N N . ARG A 1 291 ? -20.760 1.084 -28.073 1.00 97.12 291 ARG A N 1
ATOM 2375 C CA . ARG A 1 291 ? -21.597 0.059 -27.418 1.00 97.12 291 ARG A CA 1
ATOM 2376 C C . ARG A 1 291 ? -21.158 -1.396 -27.617 1.00 97.12 291 ARG A C 1
ATOM 2378 O O . ARG A 1 291 ? -21.836 -2.266 -27.078 1.00 97.12 291 ARG A O 1
ATOM 2385 N N . THR A 1 292 ? -20.029 -1.665 -28.280 1.00 97.19 292 THR A N 1
ATOM 2386 C CA . THR A 1 292 ? -19.456 -3.017 -28.373 1.00 97.19 292 THR A CA 1
ATOM 2387 C C . THR A 1 292 ? -19.219 -3.595 -26.985 1.00 97.19 292 THR A C 1
ATOM 2389 O O . THR A 1 292 ? -18.695 -2.908 -26.099 1.00 97.19 292 THR A O 1
ATOM 2392 N N . GLU A 1 293 ? -19.573 -4.866 -26.818 1.00 96.69 293 GLU A N 1
ATOM 2393 C CA . GLU A 1 293 ? -19.332 -5.631 -25.602 1.00 96.69 293 GLU A CA 1
ATOM 2394 C C . GLU A 1 293 ? -18.312 -6.743 -25.876 1.00 96.69 293 GLU A C 1
ATOM 2396 O O . GLU A 1 293 ? -18.425 -7.437 -26.882 1.00 96.69 293 GLU A O 1
ATOM 2401 N N . TRP A 1 294 ? -17.325 -6.924 -24.998 1.00 95.75 294 TRP A N 1
ATOM 2402 C CA . TRP A 1 294 ? -16.293 -7.963 -25.130 1.00 95.75 294 TRP A CA 1
ATOM 2403 C C . TRP A 1 294 ? -15.913 -8.540 -23.764 1.00 95.75 294 TRP A C 1
ATOM 2405 O O . TRP A 1 294 ? -16.273 -7.965 -22.735 1.00 95.75 294 TRP A O 1
ATOM 2415 N N . LYS A 1 295 ? -15.254 -9.699 -23.753 1.00 91.75 295 LYS A N 1
ATOM 2416 C CA . LYS A 1 295 ? -14.769 -10.361 -22.533 1.00 91.75 295 LYS A CA 1
ATOM 2417 C C . LYS A 1 295 ? -13.300 -10.024 -22.306 1.00 91.75 295 LYS A C 1
ATOM 2419 O O . LYS A 1 295 ? -12.583 -9.895 -23.322 1.00 91.75 295 LYS A O 1
#

Foldseek 3Di:
DVVVVVVVVVVVVVVVVVVVVVVVVVVVVVVVVVVVVVVVVVVVVVVVVVVVCVVVPPPPDPDDDPPPPPPVDPDDDDPVRVVVVVVVVVVVVVVVVVVVVVVVVVVVVVVVVVVVVVVVVVVVVVVVVVVVVVVVVVVVVVVVVVVVVVVVVVVVVVVVVVVVVVVVPDDPVVVVVVVVVVVPPDPPPPPPPPPVPDPPVPPPPPPPPPVPPPPPPPPPDDPDDPDDDDDDDDDDDDDDDDPPPPDCPPDQDPPPRDPDPVQKDKDFDPVAFPDPVVTGGDIKIAGNPPRDIDD

Radius of gyration: 44.68 Å; chains: 1; bounding box: 86×86×123 Å

Organism: NCBI:txid412755

Secondary structure (DSSP, 8-state):
-HHHHHHHHHHHHHHHHHHHHHHHHHHHHHHHHHHHHHHHHHHHHHHHHHHHHHHH------S--------TT-----HHHHHHHHHHHHHHHHHHHHHHHHHHHHHHHHHHHHHHHHHHHHHHHHHHHHHHHHHHHHHHHHHHHHHHHHHHHHHHHHHHHHHHHHHHSS-HHHHHHHHHHHTT--------------------------------------------------------S--------TT--TTT----GGGEEEEEEEEEEEETTTTEEEEEEEETTT--EE-

pLDDT: mean 80.3, std 20.66, range [35.25, 98.75]

Sequence (295 aa):
MKIVLSFKLIKLKLEKMDTERKEQNEDSKIQEKNREDLASYQELLKKELNSIRNLVGSESTENNATKVSTITSAKVISPVEYEKLKEENRTLRFKNNSLTSANSVLKNENRLLRENIETLKLENSNRTELENEITRLKEVIFNLEKERLEIGAKEIEKISKEEELYNQDLPVDISNEVKTLFKSKEPAEPSTPQIHKGFTVPPIKPKKFKRKTTPKPEEKIPEDFNSIPSEDSTTFSELDSEKIIEETVRRKCPTCLNTNKKFIREFNDKSNILMQYPRIYGKKYKCGICRTEWK